Protein AF-0000000079073465 (afdb_homodimer)

InterPro domains:
  IPR006442 Type II toxin-antitoxin system, antitoxin Phd/YefM [PF02604] (10-79)
  IPR036165 YefM-like superfamily [SSF143120] (10-82)
  IPR051405 phD/YefM antitoxin [PTHR33713] (2-80)

Secondary structure (DSSP, 8-state):
-------EEEEEHHHHHHTHHHHHHHHHHH--EEEEE-GGG--EEEEEHHHHHHHHHHHHHHHHHHHHHHHHHHHHHHHHHHHHS----HHHHHHHHHHHH-/-------EEEEEHHHHHHHHHHHHHHHHHH--EEEEE-GGG--EEEEEHHHHHHHHHHHHHHHHHHHHHHHHHHHHHHHHHHHHS----HHHHHHHHHHHH-

pLDDT: mean 82.45, std 17.02, range [32.88, 98.88]

Nearest PDB structures (foldseek):
  7bwf-assembly1_D  TM=6.560E-01  e=1.971E-05  Staphylococcus aureus
  6l8e-assembly1_B  TM=9.470E-01  e=7.010E-04  Staphylococcus aureus subsp. aureus NCTC 8325
  6l8e-assembly2_L  TM=9.001E-01  e=3.527E-04  Staphylococcus aureus subsp. aureus NCTC 8325
  6l8f-assembly1_A  TM=6.860E-01  e=5.915E-05  Staphylococcus aureus subsp. aureus NCTC 8325
  2a6q-assembly3_D  TM=8.936E-01  e=3.644E-03  Escherichia coli

Radius of gyration: 29.59 Å; Cα contacts (8 Å, |Δi|>4): 197; chains: 2; bounding box: 48×91×68 Å

Foldseek 3Di:
DPPPPQAEEEDEPVCCVVCVVVVLCCQVVVVHKYWYDDPPPPIDIDHDPVVVVVVVVVCVVVVVVVVVVVVVVVVVVVVVVCVVCVPQDPVRVVVVVVVVVD/DPPPPQAEEEDEPVCCVVCVVVVLCCQVVVVHKYWYDDPPPPIDIDHDVVVVVVVVVVCVVVVVVVVVVVVVVVVVVVVVVCVVCVPQDPVRVVVVVVVVVD

Sequence (204 aa):
MLQTPNNIRAVTARDLRNNFKKIADDINDYDTTVIVARPKDKNVVIISQKEYDSWQETSYLLGTKANRDALAEAKQSFENQDQRNKVLTPEEFEALTKDDEAMLQTPNNIRAVTARDLRNNFKKIADDINDYDTTVIVARPKDKNVVIISQKEYDSWQETSYLLGTKANRDALAEAKQSFENQDQRNKVLTPEEFEALTKDDEA

Solvent-accessible surface area (backbone atoms only — not comparable to full-atom values): 11122 Å² total; per-residue (Å²): 129,80,71,69,73,67,48,71,42,80,41,43,59,66,54,41,57,76,37,40,66,62,53,49,48,44,18,59,75,65,56,26,34,37,37,35,54,45,78,91,77,49,29,34,30,38,34,23,39,68,57,51,51,53,48,53,52,50,52,49,54,48,49,48,48,51,48,49,50,52,50,50,52,50,51,50,51,50,52,53,48,48,64,69,49,68,72,67,46,69,67,54,47,51,57,59,55,52,59,68,74,100,129,80,71,69,74,66,48,73,43,80,42,44,58,66,54,41,56,78,37,40,69,62,54,48,46,43,18,59,75,64,55,27,35,37,35,35,56,46,78,90,78,48,29,34,29,37,34,22,40,68,55,51,52,54,48,52,52,49,52,49,53,47,49,49,48,52,48,48,48,49,51,50,52,51,49,50,52,50,52,54,47,50,65,69,50,66,70,66,47,71,68,53,48,50,57,58,55,53,59,69,74,101

Structure (mmCIF, N/CA/C/O backbone):
data_AF-0000000079073465-model_v1
#
loop_
_entity.id
_entity.type
_entity.pdbx_description
1 polymer Antitoxin
#
loop_
_atom_site.group_PDB
_atom_site.id
_atom_site.type_symbol
_atom_site.label_atom_id
_atom_site.label_alt_id
_atom_site.label_comp_id
_atom_site.label_asym_id
_atom_site.label_entity_id
_atom_site.label_seq_id
_atom_site.pdbx_PDB_ins_code
_atom_site.Cartn_x
_atom_site.Cartn_y
_atom_site.Cartn_z
_atom_site.occupancy
_atom_site.B_iso_or_equiv
_atom_site.auth_seq_id
_atom_site.auth_comp_id
_atom_site.auth_asym_id
_atom_site.auth_atom_id
_atom_site.pdbx_PDB_model_num
ATOM 1 N N . MET A 1 1 ? 15.008 5.934 13.773 1 33.06 1 MET A N 1
ATOM 2 C CA . MET A 1 1 ? 13.859 5.035 13.672 1 33.06 1 MET A CA 1
ATOM 3 C C . MET A 1 1 ? 14.109 3.943 12.641 1 33.06 1 MET A C 1
ATOM 5 O O . MET A 1 1 ? 14.367 4.234 11.469 1 33.06 1 MET A O 1
ATOM 9 N N . LEU A 1 2 ? 14.594 2.84 13.008 1 38.59 2 LEU A N 1
ATOM 10 C CA . LEU A 1 2 ? 15.18 1.828 12.133 1 38.59 2 LEU A CA 1
ATOM 11 C C . LEU A 1 2 ? 14.188 1.41 11.055 1 38.59 2 LEU A C 1
ATOM 13 O O . LEU A 1 2 ? 13.039 1.073 11.359 1 38.59 2 LEU A O 1
ATOM 17 N N . GLN A 1 3 ? 14.258 2.002 9.977 1 46 3 GLN A N 1
ATOM 18 C CA . GLN A 1 3 ? 13.477 1.539 8.836 1 46 3 GLN A CA 1
ATOM 19 C C . GLN A 1 3 ? 13.523 0.018 8.719 1 46 3 GLN A C 1
ATOM 21 O O . GLN A 1 3 ? 14.602 -0.57 8.625 1 46 3 GLN A O 1
ATOM 26 N N . THR A 1 4 ? 12.883 -0.569 9.531 1 50.25 4 THR A N 1
ATOM 27 C CA . THR A 1 4 ? 12.891 -2.006 9.281 1 50.25 4 THR A CA 1
ATOM 28 C C . THR A 1 4 ? 12.773 -2.297 7.789 1 50.25 4 THR A C 1
ATOM 30 O O . THR A 1 4 ? 11.812 -1.877 7.141 1 50.25 4 THR A O 1
ATOM 33 N N . PRO A 1 5 ? 13.945 -2.621 7.25 1 51.75 5 PRO A N 1
ATOM 34 C CA . PRO A 1 5 ? 13.969 -2.85 5.801 1 51.75 5 PRO A CA 1
ATOM 35 C C . PRO A 1 5 ? 12.883 -3.82 5.34 1 51.75 5 PRO A C 1
ATOM 37 O O . PRO A 1 5 ? 12.766 -4.918 5.887 1 51.75 5 PRO A O 1
ATOM 40 N N . ASN A 1 6 ? 11.742 -3.305 5.082 1 64.25 6 ASN A N 1
ATOM 41 C CA . ASN A 1 6 ? 10.883 -4.262 4.395 1 64.25 6 ASN A CA 1
ATOM 42 C C . ASN A 1 6 ? 11.602 -4.93 3.227 1 64.25 6 ASN A C 1
ATOM 44 O O . ASN A 1 6 ? 12.266 -4.254 2.436 1 64.25 6 ASN A O 1
ATOM 48 N N . ASN A 1 7 ? 11.82 -6.301 3.475 1 85.62 7 ASN A N 1
ATOM 49 C CA . ASN A 1 7 ? 12.477 -7.117 2.461 1 85.62 7 ASN A CA 1
ATOM 50 C C . ASN A 1 7 ? 11.633 -7.234 1.197 1 85.62 7 ASN A C 1
ATOM 52 O O . ASN A 1 7 ? 10.461 -7.617 1.261 1 85.62 7 ASN A O 1
ATOM 56 N N . ILE A 1 8 ? 12.148 -6.586 0.162 1 94.38 8 ILE A N 1
ATOM 57 C CA . ILE A 1 8 ? 11.539 -6.734 -1.153 1 94.38 8 ILE A CA 1
ATOM 58 C C . ILE A 1 8 ? 12.219 -7.867 -1.915 1 94.38 8 ILE A C 1
ATOM 60 O O . ILE A 1 8 ? 13.445 -7.996 -1.879 1 94.38 8 ILE A O 1
ATOM 64 N N . ARG A 1 9 ? 11.375 -8.773 -2.49 1 96.56 9 ARG A N 1
ATOM 65 C CA . ARG A 1 9 ? 11.836 -9.891 -3.309 1 96.56 9 ARG A CA 1
ATOM 66 C C . ARG A 1 9 ? 11.203 -9.852 -4.695 1 96.56 9 ARG A C 1
ATOM 68 O O . ARG A 1 9 ? 10.008 -9.57 -4.832 1 96.56 9 ARG A O 1
ATOM 75 N N . ALA A 1 10 ? 12.062 -10.094 -5.688 1 98.06 10 ALA A N 1
ATOM 76 C CA . ALA A 1 10 ? 11.539 -10.156 -7.051 1 98.06 10 ALA A CA 1
ATOM 77 C C . ALA A 1 10 ? 11.445 -11.602 -7.531 1 98.06 10 ALA A C 1
ATOM 79 O O . ALA A 1 10 ? 12.344 -12.406 -7.277 1 98.06 10 ALA A O 1
ATOM 80 N N . VAL A 1 11 ? 10.312 -11.922 -8.211 1 98.56 11 VAL A N 1
ATOM 81 C CA . VAL A 1 11 ? 10.125 -13.258 -8.766 1 98.56 11 VAL A CA 1
ATOM 82 C C . VAL A 1 11 ? 9.516 -13.156 -10.164 1 98.56 11 VAL A C 1
ATOM 84 O O . VAL A 1 11 ? 8.984 -12.109 -10.539 1 98.56 11 VAL A O 1
ATOM 87 N N . THR A 1 12 ? 9.633 -14.258 -10.93 1 98.12 12 THR A N 1
ATOM 88 C CA . THR A 1 12 ? 8.953 -14.336 -12.211 1 98.12 12 THR A CA 1
ATOM 89 C C . THR A 1 12 ? 7.527 -14.859 -12.031 1 98.12 12 THR A C 1
ATOM 91 O O . THR A 1 12 ? 7.191 -15.414 -10.984 1 98.12 12 THR A O 1
ATOM 94 N N . ALA A 1 13 ? 6.781 -14.633 -13.086 1 98.06 13 ALA A N 1
ATOM 95 C CA . ALA A 1 13 ? 5.426 -15.18 -13.07 1 98.06 13 ALA A CA 1
ATOM 96 C C . ALA A 1 13 ? 5.449 -16.688 -12.875 1 98.06 13 ALA A C 1
ATOM 98 O O . ALA A 1 13 ? 4.652 -17.234 -12.109 1 98.06 13 ALA A O 1
ATOM 99 N N . ARG A 1 14 ? 6.352 -17.344 -13.562 1 97.69 14 ARG A N 1
ATOM 100 C CA . ARG A 1 14 ? 6.484 -18.797 -13.461 1 97.69 14 ARG A CA 1
ATOM 101 C C . ARG A 1 14 ? 6.809 -19.203 -12.031 1 97.69 14 ARG A C 1
ATOM 103 O O . ARG A 1 14 ? 6.203 -20.141 -11.5 1 97.69 14 ARG A O 1
ATOM 110 N N . ASP A 1 15 ? 7.715 -18.578 -11.469 1 98.19 15 ASP A 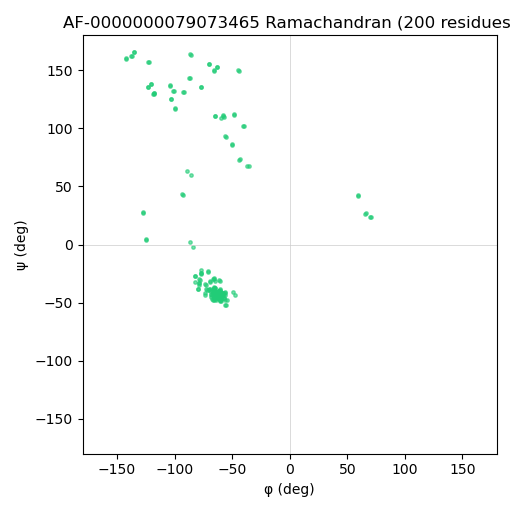N 1
ATOM 111 C CA . ASP A 1 15 ? 8.125 -18.875 -10.102 1 98.19 15 ASP A CA 1
ATOM 112 C C . ASP A 1 15 ? 6.969 -18.656 -9.125 1 98.19 15 ASP A C 1
ATOM 114 O O . ASP A 1 15 ? 6.746 -19.469 -8.219 1 98.19 15 ASP A O 1
ATOM 118 N N . LEU A 1 16 ? 6.277 -17.609 -9.297 1 98.56 16 LEU A N 1
ATOM 119 C CA . LEU A 1 16 ? 5.129 -17.328 -8.445 1 98.56 16 LEU A CA 1
ATOM 120 C C . LEU A 1 16 ? 4.094 -18.453 -8.547 1 98.56 16 LEU A C 1
ATOM 122 O O . LEU A 1 16 ? 3.623 -18.953 -7.523 1 98.56 16 LEU A O 1
ATOM 126 N N . ARG A 1 17 ? 3.811 -18.781 -9.719 1 97.56 17 ARG A N 1
ATOM 127 C CA . ARG A 1 17 ? 2.777 -19.781 -9.938 1 97.56 17 ARG A CA 1
ATOM 128 C C . ARG A 1 17 ? 3.18 -21.125 -9.312 1 97.56 17 ARG A C 1
ATOM 130 O O . ARG A 1 17 ? 2.373 -21.766 -8.648 1 97.56 17 ARG A O 1
ATOM 137 N N . ASN A 1 18 ? 4.406 -21.484 -9.453 1 97.56 18 ASN A N 1
ATOM 138 C CA . ASN A 1 18 ? 4.891 -22.797 -9.008 1 97.56 18 ASN A CA 1
ATOM 139 C C . ASN A 1 18 ? 5.082 -22.828 -7.492 1 97.56 18 ASN A C 1
ATOM 141 O O . ASN A 1 18 ? 5.039 -23.906 -6.887 1 97.56 18 ASN A O 1
ATOM 145 N N . ASN A 1 19 ? 5.293 -21.672 -6.926 1 97.94 19 ASN A N 1
ATOM 146 C CA . ASN A 1 19 ? 5.645 -21.641 -5.512 1 97.94 19 ASN A CA 1
ATOM 147 C C . ASN A 1 19 ? 4.734 -20.688 -4.734 1 97.94 19 ASN A C 1
ATOM 149 O O . ASN A 1 19 ? 5.137 -20.141 -3.707 1 97.94 19 ASN A O 1
ATOM 153 N N . PHE A 1 20 ? 3.553 -20.5 -5.191 1 98.44 20 PHE A N 1
ATOM 154 C CA . PHE A 1 20 ? 2.674 -19.469 -4.637 1 98.44 20 PHE A CA 1
ATOM 155 C C . PHE A 1 20 ? 2.498 -19.672 -3.135 1 98.44 20 PHE A C 1
ATOM 157 O O . PHE A 1 20 ? 2.611 -18.703 -2.365 1 98.44 20 PHE A O 1
ATOM 164 N N . LYS A 1 21 ? 2.23 -20.844 -2.734 1 98 21 LYS A N 1
ATOM 165 C CA . LYS A 1 21 ? 1.976 -21.094 -1.318 1 98 21 LYS A CA 1
ATOM 166 C C . LYS A 1 21 ? 3.141 -20.625 -0.456 1 98 21 LYS A C 1
ATOM 168 O O . LYS A 1 21 ? 2.941 -19.891 0.521 1 98 21 LYS A O 1
ATOM 173 N N . LYS A 1 22 ? 4.312 -21.047 -0.778 1 98.12 22 LYS A N 1
ATOM 174 C CA . LYS A 1 22 ? 5.492 -20.672 -0.007 1 98.12 22 LYS A CA 1
ATOM 175 C C . LYS A 1 22 ? 5.703 -19.156 -0.028 1 98.12 22 LYS A C 1
ATOM 177 O O . LYS A 1 22 ? 6.004 -18.547 1.004 1 98.12 22 LYS A O 1
ATOM 182 N N . ILE A 1 23 ? 5.59 -18.562 -1.163 1 98.25 23 ILE A N 1
ATOM 183 C CA . ILE A 1 23 ? 5.789 -17.125 -1.326 1 98.25 23 ILE A CA 1
ATOM 184 C C . ILE A 1 23 ? 4.77 -16.359 -0.48 1 98.25 23 ILE A C 1
ATOM 186 O O . ILE A 1 23 ? 5.129 -15.438 0.26 1 98.25 23 ILE A O 1
ATOM 190 N N . ALA A 1 24 ? 3.512 -16.797 -0.557 1 98.5 24 ALA A N 1
ATOM 191 C CA . ALA A 1 24 ? 2.449 -16.141 0.21 1 98.5 24 ALA A CA 1
ATOM 192 C C . ALA A 1 24 ? 2.664 -16.328 1.709 1 98.5 24 ALA A C 1
ATOM 194 O O . ALA A 1 24 ? 2.404 -15.422 2.498 1 98.5 24 ALA A O 1
ATOM 195 N N . ASP A 1 25 ? 3.154 -17.516 2.086 1 98.12 25 ASP A N 1
ATOM 196 C CA . ASP A 1 25 ? 3.477 -17.75 3.492 1 98.12 25 ASP A CA 1
ATOM 197 C C . ASP A 1 25 ? 4.578 -16.797 3.963 1 98.12 25 ASP A C 1
ATOM 199 O O . ASP A 1 25 ? 4.492 -16.219 5.051 1 98.12 25 ASP A O 1
ATOM 203 N N . ASP A 1 26 ? 5.613 -16.656 3.172 1 97.25 26 ASP A N 1
ATOM 204 C CA . ASP A 1 26 ? 6.73 -15.773 3.51 1 97.25 26 ASP A CA 1
ATOM 205 C C . ASP A 1 26 ? 6.27 -14.32 3.648 1 97.25 26 ASP A C 1
ATOM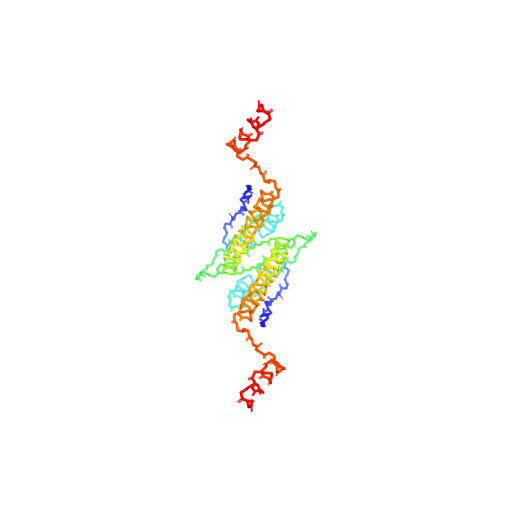 207 O O . ASP A 1 26 ? 6.727 -13.602 4.539 1 97.25 26 ASP A O 1
ATOM 211 N N . ILE A 1 27 ? 5.387 -13.852 2.807 1 98.06 27 ILE A N 1
ATOM 212 C CA . ILE A 1 27 ? 4.836 -12.5 2.84 1 98.06 27 ILE A CA 1
ATOM 213 C C . ILE A 1 27 ? 4.156 -12.25 4.184 1 98.06 27 ILE A C 1
ATOM 215 O O . ILE A 1 27 ? 4.367 -11.211 4.809 1 98.06 27 ILE A O 1
ATOM 219 N N . ASN A 1 28 ? 3.426 -13.234 4.613 1 97.75 28 ASN A N 1
ATOM 220 C CA . ASN A 1 28 ? 2.666 -13.078 5.848 1 97.75 28 ASN A CA 1
ATOM 221 C C . ASN A 1 28 ? 3.549 -13.266 7.078 1 97.75 28 ASN A C 1
ATOM 223 O O . ASN A 1 28 ? 3.402 -12.547 8.07 1 97.75 28 ASN A O 1
ATOM 227 N N . ASP A 1 29 ? 4.457 -14.203 6.98 1 96.44 29 ASP A N 1
ATOM 228 C CA . ASP A 1 29 ? 5.223 -14.594 8.156 1 96.44 29 ASP A CA 1
ATOM 229 C C . ASP A 1 29 ? 6.395 -13.641 8.391 1 96.44 29 ASP A C 1
ATOM 231 O O . ASP A 1 29 ? 6.805 -13.422 9.531 1 96.44 29 ASP A O 1
ATOM 235 N N . TYR A 1 30 ? 6.863 -13.047 7.301 1 95.25 30 TYR A N 1
ATOM 236 C CA . TYR A 1 30 ? 8.078 -12.25 7.434 1 95.25 30 TYR A CA 1
ATOM 237 C C . TYR A 1 30 ? 7.855 -10.828 6.93 1 95.25 30 TYR A C 1
ATOM 239 O O . TYR A 1 30 ? 8.812 -10.062 6.793 1 95.25 30 TYR A O 1
ATOM 247 N N . ASP A 1 31 ? 6.688 -10.539 6.574 1 94.44 31 ASP A N 1
ATOM 248 C CA . ASP A 1 31 ? 6.344 -9.195 6.102 1 94.44 31 ASP A CA 1
ATOM 249 C C . ASP A 1 31 ? 7.172 -8.82 4.875 1 94.44 31 ASP A C 1
ATOM 251 O O . ASP A 1 31 ? 7.707 -7.711 4.801 1 94.44 31 ASP A O 1
ATOM 255 N N . THR A 1 32 ? 7.305 -9.766 4.039 1 95.88 32 THR A N 1
ATOM 256 C CA . THR A 1 32 ? 8.062 -9.578 2.807 1 95.88 32 THR A CA 1
ATOM 257 C C . THR A 1 32 ? 7.168 -9.008 1.707 1 95.88 32 THR A C 1
ATOM 259 O O . THR A 1 32 ? 5.992 -9.375 1.604 1 95.88 32 THR A O 1
ATOM 262 N N . THR A 1 33 ? 7.699 -8.141 0.895 1 97.88 33 THR A N 1
ATOM 263 C CA . THR A 1 33 ? 7.062 -7.641 -0.317 1 97.88 33 THR A CA 1
ATOM 264 C C . THR A 1 33 ? 7.621 -8.344 -1.553 1 97.88 33 THR A C 1
ATOM 266 O O . THR A 1 33 ? 8.836 -8.469 -1.704 1 97.88 33 THR A O 1
ATOM 269 N N . VAL A 1 34 ? 6.695 -8.766 -2.361 1 98.56 34 VAL A N 1
ATOM 270 C CA . VAL A 1 34 ? 7.152 -9.492 -3.539 1 98.56 34 VAL A CA 1
ATOM 271 C C . VAL A 1 34 ? 6.746 -8.742 -4.805 1 98.56 34 VAL A C 1
ATOM 273 O O . VAL A 1 34 ? 5.586 -8.352 -4.953 1 98.56 34 VAL A O 1
ATOM 276 N N . ILE A 1 35 ? 7.746 -8.562 -5.672 1 98.75 35 ILE A N 1
ATOM 277 C CA . ILE A 1 35 ? 7.5 -7.992 -6.992 1 98.75 35 ILE A CA 1
ATOM 278 C C . ILE A 1 35 ? 7.52 -9.094 -8.047 1 98.75 35 ILE A C 1
ATOM 280 O O . ILE A 1 35 ? 8.477 -9.875 -8.125 1 98.75 35 ILE A O 1
ATOM 284 N N . VAL A 1 36 ? 6.438 -9.141 -8.773 1 98.88 36 VAL A N 1
ATOM 285 C CA . VAL A 1 36 ? 6.383 -10.109 -9.867 1 98.88 36 VAL A CA 1
ATOM 286 C C . VAL A 1 36 ? 6.695 -9.414 -11.188 1 98.88 36 VAL A C 1
ATOM 288 O O . VAL A 1 36 ? 5.93 -8.57 -11.648 1 98.88 36 VAL A O 1
ATOM 291 N N . ALA A 1 37 ? 7.742 -9.852 -11.742 1 98.38 37 ALA A N 1
ATOM 292 C CA . ALA A 1 37 ? 8.195 -9.25 -12.992 1 98.38 37 ALA A CA 1
ATOM 293 C C . ALA A 1 37 ? 7.359 -9.727 -14.172 1 98.38 37 ALA A C 1
ATOM 295 O O . ALA A 1 37 ? 7.094 -10.93 -14.312 1 98.38 37 ALA A O 1
ATOM 296 N N . ARG A 1 38 ? 7.004 -8.703 -15.008 1 97.81 38 ARG A N 1
ATOM 297 C CA . ARG A 1 38 ? 6.223 -8.992 -16.203 1 97.81 38 ARG A CA 1
ATOM 298 C C . ARG A 1 38 ? 6.668 -8.117 -17.375 1 97.81 38 ARG A C 1
ATOM 300 O O . ARG A 1 38 ? 7.316 -7.09 -17.172 1 97.81 38 ARG A O 1
ATOM 307 N N . PRO A 1 39 ? 6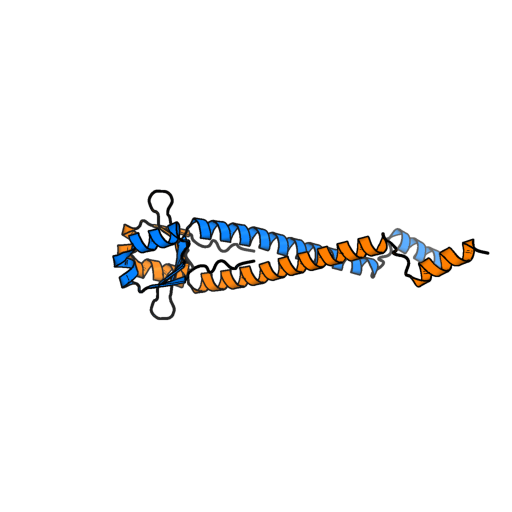.332 -8.594 -18.547 1 95.75 39 PRO A N 1
ATOM 308 C CA . PRO A 1 39 ? 6.703 -7.793 -19.703 1 95.75 39 PRO A CA 1
ATOM 309 C C . PRO A 1 39 ? 5.977 -6.449 -19.75 1 95.75 39 PRO A C 1
ATOM 311 O O . PRO A 1 39 ? 4.926 -6.289 -19.125 1 95.75 39 PRO A O 1
ATOM 314 N N . LYS A 1 40 ? 6.609 -5.402 -20.344 1 95.88 40 LYS A N 1
ATOM 315 C CA . LYS A 1 40 ? 6.051 -4.082 -20.625 1 95.88 40 LYS A CA 1
ATOM 316 C C . LYS A 1 40 ? 5.832 -3.297 -19.328 1 95.88 40 LYS A C 1
ATOM 318 O O . LYS A 1 40 ? 4.852 -2.562 -19.203 1 95.88 40 LYS A O 1
ATOM 323 N N . ASP A 1 41 ? 6.531 -3.65 -18.406 1 94.06 41 ASP A N 1
ATOM 324 C CA . ASP A 1 41 ? 6.523 -2.932 -17.125 1 94.06 41 ASP A CA 1
ATOM 325 C C . ASP A 1 41 ? 5.168 -3.068 -16.438 1 94.06 41 ASP A C 1
ATOM 327 O O . ASP A 1 41 ? 4.691 -2.123 -15.805 1 94.06 41 ASP A O 1
ATOM 331 N N . LYS A 1 42 ? 4.535 -4.152 -16.766 1 97.69 42 LYS A N 1
ATOM 332 C CA . LYS A 1 42 ? 3.244 -4.406 -16.125 1 97.69 42 LYS A CA 1
ATOM 333 C C . LYS A 1 42 ? 3.408 -5.27 -14.883 1 97.69 42 LYS A C 1
ATOM 335 O O . LYS A 1 42 ? 2.656 -6.227 -14.68 1 97.69 42 LYS A O 1
ATOM 340 N N . ASN A 1 43 ? 4.441 -4.941 -14.086 1 98.69 43 ASN A N 1
ATOM 341 C CA . ASN A 1 43 ? 4.707 -5.664 -12.844 1 98.69 43 ASN A CA 1
ATOM 342 C C . ASN A 1 43 ? 3.559 -5.52 -11.852 1 98.69 43 ASN A C 1
ATOM 344 O O . ASN A 1 43 ? 2.832 -4.523 -11.875 1 98.69 43 ASN A O 1
ATOM 348 N N . VAL A 1 44 ? 3.449 -6.543 -11.016 1 98.81 44 VAL A N 1
ATOM 349 C CA . VAL A 1 44 ? 2.521 -6.457 -9.891 1 98.81 44 VAL A CA 1
ATOM 350 C C . VAL A 1 44 ? 3.277 -6.664 -8.578 1 98.81 44 VAL A C 1
ATOM 352 O O . VAL A 1 44 ? 4.383 -7.211 -8.57 1 98.81 44 VAL A O 1
ATOM 355 N N . VAL A 1 45 ? 2.734 -6.184 -7.535 1 98.81 45 VAL A N 1
ATOM 356 C CA . VAL A 1 45 ? 3.311 -6.27 -6.195 1 98.81 45 VAL A CA 1
ATOM 357 C C . VAL A 1 45 ? 2.352 -7.008 -5.266 1 98.81 45 VAL A C 1
ATOM 359 O O . VAL A 1 45 ? 1.142 -6.773 -5.297 1 98.81 45 VAL A O 1
ATOM 362 N N . ILE A 1 46 ? 2.957 -7.836 -4.477 1 98.81 46 ILE A N 1
ATOM 363 C CA . ILE A 1 46 ? 2.174 -8.617 -3.521 1 98.81 46 ILE A CA 1
ATOM 364 C C . ILE A 1 46 ? 2.605 -8.273 -2.098 1 98.81 46 ILE A C 1
ATOM 366 O O . ILE A 1 46 ? 3.801 -8.273 -1.788 1 98.81 46 ILE A O 1
ATOM 370 N N . ILE A 1 47 ? 1.613 -7.98 -1.316 1 98.25 47 ILE A N 1
ATOM 371 C CA . ILE A 1 47 ? 1.814 -7.684 0.097 1 98.25 47 ILE A CA 1
ATOM 372 C C . ILE A 1 47 ? 0.768 -8.422 0.932 1 98.25 47 ILE A C 1
ATOM 374 O O . ILE A 1 47 ? -0.221 -8.922 0.395 1 98.25 47 ILE A O 1
ATOM 378 N N . SER A 1 48 ? 0.983 -8.492 2.178 1 98.31 48 SER A N 1
ATOM 379 C CA . SER A 1 48 ? -0.031 -9.094 3.039 1 98.31 48 SER A CA 1
ATOM 380 C C . SER A 1 48 ? -1.265 -8.203 3.143 1 98.31 48 SER A C 1
ATOM 382 O O . SER A 1 48 ? -1.167 -6.98 3.012 1 98.31 48 SER A O 1
ATOM 384 N N . GLN A 1 49 ? -2.336 -8.805 3.432 1 98 49 GLN A N 1
ATOM 385 C CA . GLN A 1 49 ? -3.531 -8 3.648 1 98 49 GLN A CA 1
ATOM 386 C C . GLN A 1 49 ? -3.375 -7.105 4.875 1 98 49 GLN A C 1
ATOM 388 O O . GLN A 1 49 ? -3.857 -5.973 4.887 1 98 49 GLN A O 1
ATOM 393 N N . LYS A 1 50 ? -2.732 -7.648 5.844 1 96.38 50 LYS A N 1
ATOM 394 C CA . LYS A 1 50 ? -2.48 -6.859 7.047 1 96.38 50 LYS A CA 1
ATOM 395 C C . LYS A 1 50 ? -1.726 -5.574 6.715 1 96.38 50 LYS A C 1
ATOM 397 O O . LYS A 1 50 ? -2.08 -4.5 7.199 1 96.38 50 LYS A O 1
ATOM 402 N N . GLU A 1 51 ? -0.7 -5.691 5.906 1 94 51 GLU A N 1
ATOM 403 C CA . GLU A 1 51 ? 0.075 -4.523 5.492 1 94 51 GLU A CA 1
ATOM 404 C C . GLU A 1 51 ? -0.777 -3.559 4.672 1 94 51 GLU A C 1
ATOM 406 O O . GLU A 1 51 ? -0.729 -2.346 4.883 1 94 51 GLU A O 1
ATOM 411 N N . TYR A 1 52 ? -1.514 -4.109 3.838 1 95.88 52 TYR A N 1
ATOM 412 C CA . TYR A 1 52 ? -2.391 -3.297 3.002 1 95.88 52 TYR A CA 1
ATOM 413 C C . TYR A 1 52 ? -3.365 -2.492 3.854 1 95.88 52 TYR A C 1
ATOM 415 O O . TYR A 1 52 ? -3.535 -1.289 3.645 1 95.88 52 TYR A O 1
ATOM 423 N N . ASP A 1 53 ? -3.953 -3.143 4.789 1 95.12 53 ASP A N 1
ATOM 424 C CA . ASP A 1 53 ? -4.906 -2.498 5.688 1 95.12 53 ASP A CA 1
ATOM 425 C C . ASP A 1 53 ? -4.23 -1.395 6.5 1 95.12 53 ASP A C 1
ATOM 427 O O . ASP A 1 53 ? -4.801 -0.315 6.684 1 95.12 53 ASP A O 1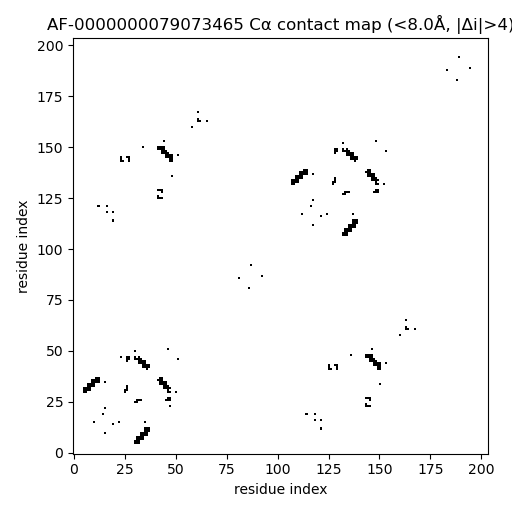
ATOM 431 N N . SER A 1 54 ? -3.059 -1.728 7.035 1 92.81 54 SER A N 1
ATOM 432 C CA . SER A 1 54 ? -2.289 -0.75 7.801 1 92.81 54 SER A CA 1
ATOM 433 C C . SER A 1 54 ? -1.978 0.485 6.961 1 92.81 54 SER A C 1
ATOM 435 O O . SER A 1 54 ? -2.062 1.612 7.453 1 92.81 54 SER A O 1
ATOM 437 N N . TRP A 1 55 ? -1.624 0.275 5.715 1 89.38 55 TRP A N 1
ATOM 438 C CA . TRP A 1 55 ? -1.318 1.366 4.797 1 89.38 55 TRP A CA 1
ATOM 439 C C . TRP A 1 55 ? -2.559 2.211 4.52 1 89.38 55 TRP A C 1
ATOM 441 O O . TRP A 1 55 ? -2.5 3.441 4.555 1 89.38 55 TRP A O 1
ATOM 451 N N . GLN A 1 56 ? -3.658 1.596 4.301 1 90.88 56 GLN A N 1
ATOM 452 C CA . GLN A 1 56 ? -4.91 2.311 4.066 1 90.88 56 GLN A CA 1
ATOM 453 C C . GLN A 1 56 ? -5.266 3.197 5.258 1 90.88 56 GLN A C 1
ATOM 455 O O . GLN A 1 56 ? -5.684 4.344 5.078 1 90.88 56 GLN A O 1
ATOM 460 N N . GLU A 1 57 ? -5.09 2.729 6.449 1 91.5 57 GLU A N 1
ATOM 461 C CA . GLU A 1 57 ? -5.371 3.477 7.672 1 91.5 57 GLU A CA 1
ATOM 462 C C . GLU A 1 57 ? -4.465 4.699 7.789 1 91.5 57 GLU A C 1
ATOM 464 O O . GLU A 1 57 ? -4.938 5.801 8.07 1 91.5 57 GLU A O 1
ATOM 469 N N . THR A 1 58 ? -3.193 4.383 7.488 1 87.19 58 THR A N 1
ATOM 470 C CA . THR A 1 58 ? -2.217 5.461 7.594 1 87.19 58 THR A CA 1
ATOM 471 C C . THR A 1 58 ? -2.482 6.535 6.543 1 87.19 58 THR A C 1
ATOM 473 O O . THR A 1 58 ? -2.4 7.73 6.832 1 87.19 58 THR A O 1
ATOM 476 N N . SER A 1 59 ? -2.76 6.125 5.371 1 85.88 59 SER A N 1
ATOM 477 C CA . SER A 1 59 ? -3.061 7.062 4.293 1 85.88 59 SER A CA 1
ATOM 478 C C . SER A 1 59 ? -4.281 7.914 4.629 1 85.88 59 SER A C 1
ATOM 480 O O . SER A 1 59 ? -4.285 9.125 4.395 1 85.88 59 SER A O 1
ATOM 482 N N . TYR A 1 60 ? -5.234 7.285 5.23 1 87.88 60 TYR A N 1
ATOM 483 C CA . TYR A 1 60 ? -6.441 7.992 5.645 1 87.88 60 TYR A CA 1
ATOM 484 C C . TYR A 1 60 ? -6.129 9.016 6.73 1 87.88 60 TYR A C 1
ATOM 486 O O . TYR A 1 60 ? -6.535 10.18 6.633 1 87.88 60 TYR A O 1
ATOM 494 N N . LEU A 1 61 ? -5.406 8.609 7.703 1 85.94 61 LEU A N 1
ATOM 495 C CA . LEU A 1 61 ? -5.066 9.461 8.836 1 85.94 61 LEU A CA 1
ATOM 496 C C . LEU A 1 61 ? -4.234 10.656 8.375 1 85.94 61 LEU A C 1
ATOM 498 O O . LEU A 1 61 ? -4.516 11.797 8.766 1 85.94 61 LEU A O 1
ATOM 502 N N . LEU A 1 62 ? -3.299 10.398 7.551 1 83.75 62 LEU A N 1
ATOM 503 C CA . LEU A 1 62 ? -2.418 11.461 7.082 1 83.75 62 LEU A CA 1
ATOM 504 C C . LEU A 1 62 ? -3.15 12.391 6.121 1 83.75 62 LEU A C 1
ATOM 506 O O . LEU A 1 62 ? -2.914 13.594 6.117 1 83.75 62 LEU A O 1
ATOM 510 N N . GLY A 1 63 ? -3.977 11.75 5.285 1 80.38 63 GLY A N 1
ATOM 511 C CA . GLY A 1 63 ? -4.789 12.562 4.398 1 80.38 63 GLY A CA 1
ATOM 512 C C . GLY A 1 63 ? -5.73 13.5 5.137 1 80.38 63 GLY A C 1
ATOM 513 O O . GLY A 1 63 ? -5.871 14.664 4.773 1 80.38 63 GLY A O 1
ATOM 514 N N . THR A 1 64 ? -6.27 12.961 6.18 1 82.69 64 THR A N 1
ATOM 515 C CA . THR A 1 64 ? -7.176 13.75 7.004 1 82.69 64 THR A CA 1
ATOM 516 C C . THR A 1 64 ? -6.422 14.883 7.699 1 82.69 64 THR A C 1
ATOM 518 O O . THR A 1 64 ? -6.906 16.016 7.758 1 82.69 64 THR A O 1
ATOM 521 N N . LYS A 1 65 ? -5.367 14.57 8.125 1 79.75 65 LYS A N 1
ATOM 522 C CA . LYS A 1 65 ? -4.551 15.586 8.789 1 79.75 65 LYS A CA 1
ATOM 523 C C . LYS A 1 65 ? -4.133 16.672 7.809 1 79.75 65 LYS A C 1
ATOM 525 O O . LYS A 1 65 ? -4.184 17.859 8.141 1 79.75 65 LYS A O 1
ATOM 530 N N . ALA A 1 66 ? -3.666 16.234 6.688 1 77.06 66 ALA A N 1
ATOM 531 C CA . ALA A 1 66 ? -3.283 17.188 5.648 1 77.06 66 ALA A CA 1
ATOM 532 C C . ALA A 1 66 ? -4.445 18.094 5.285 1 77.06 66 ALA A C 1
ATOM 534 O O . ALA A 1 66 ? -4.262 19.312 5.109 1 77.06 66 ALA A O 1
ATOM 535 N N . ASN A 1 67 ? -5.582 17.484 5.207 1 79.31 67 ASN A N 1
ATOM 536 C CA . ASN A 1 67 ? -6.781 18.25 4.91 1 79.31 67 ASN A CA 1
ATOM 537 C C . ASN A 1 67 ? -7.109 19.234 6.035 1 79.31 67 ASN A C 1
ATOM 539 O O . ASN A 1 67 ? -7.461 20.391 5.777 1 79.31 67 ASN A O 1
ATOM 543 N N . ARG A 1 68 ? -7.031 18.75 7.09 1 77.25 68 ARG A N 1
ATOM 544 C CA . ARG A 1 68 ? -7.27 19.609 8.25 1 77.25 68 ARG A CA 1
ATOM 545 C C . ARG A 1 68 ? -6.297 20.781 8.273 1 77.25 68 ARG A C 1
ATOM 547 O O . ARG A 1 68 ? -6.695 21.922 8.531 1 77.25 68 ARG A O 1
ATOM 554 N N . ASP A 1 69 ? -5.102 20.516 8.039 1 75.81 69 ASP A N 1
ATOM 555 C CA . ASP A 1 69 ? -4.078 21.562 8.039 1 75.81 69 ASP A CA 1
ATOM 556 C C . ASP A 1 69 ? -4.324 22.578 6.926 1 75.81 69 ASP A C 1
ATOM 558 O O . ASP A 1 69 ? -4.176 23.781 7.137 1 75.81 69 ASP A O 1
ATOM 562 N N . ALA A 1 70 ? -4.691 22.094 5.84 1 77 70 ALA A N 1
ATOM 563 C CA . ALA A 1 70 ? -5.02 22.969 4.727 1 77 70 ALA A CA 1
ATOM 564 C C . ALA A 1 70 ? -6.191 23.891 5.074 1 77 70 ALA A C 1
ATOM 566 O O . ALA A 1 70 ? -6.168 25.078 4.773 1 77 70 ALA A O 1
ATOM 567 N N . LEU A 1 71 ? -7.18 23.328 5.715 1 80.06 71 LEU A N 1
ATOM 568 C CA . LEU A 1 71 ? -8.344 24.094 6.137 1 80.06 71 LEU A CA 1
ATOM 569 C C . LEU A 1 71 ? -7.961 25.109 7.203 1 80.06 71 LEU A C 1
ATOM 571 O O . LEU A 1 71 ? -8.453 26.234 7.199 1 80.06 71 LEU A O 1
ATOM 575 N N . ALA A 1 72 ? -7.117 24.75 8.047 1 73.5 72 ALA A N 1
ATOM 576 C CA . ALA A 1 72 ? -6.637 25.641 9.094 1 73.5 72 ALA A CA 1
ATOM 577 C C . ALA A 1 72 ? -5.848 26.812 8.5 1 73.5 72 ALA A C 1
ATOM 579 O O . ALA A 1 72 ? -6.004 27.953 8.93 1 73.5 72 ALA A O 1
ATOM 580 N N . GLU A 1 73 ? -5 26.516 7.496 1 76.75 73 GLU A N 1
ATOM 581 C CA . GLU A 1 73 ? -4.23 27.547 6.824 1 76.75 73 GLU A CA 1
ATOM 582 C C . GLU A 1 73 ? -5.145 28.5 6.055 1 76.75 73 GLU A C 1
ATOM 584 O O . GLU A 1 73 ? -4.93 29.719 6.066 1 76.75 73 GLU A O 1
ATOM 589 N N . ALA A 1 74 ? -6.133 27.875 5.418 1 80.75 74 ALA A N 1
ATOM 590 C CA . ALA A 1 74 ? -7.117 28.672 4.691 1 80.75 74 ALA A CA 1
ATOM 591 C C . ALA A 1 74 ? -7.895 29.578 5.645 1 80.75 74 ALA A C 1
ATOM 593 O O . ALA A 1 74 ? -8.148 30.734 5.332 1 80.75 74 ALA A O 1
ATOM 594 N N . LYS A 1 75 ? -8.234 29.016 6.746 1 80.5 75 LYS A N 1
ATOM 595 C CA . LYS A 1 75 ? -8.93 29.797 7.766 1 80.5 75 LYS A CA 1
ATOM 596 C C . LYS A 1 75 ? -8.055 30.938 8.289 1 80.5 75 LYS A C 1
ATOM 598 O O . LYS A 1 75 ? -8.5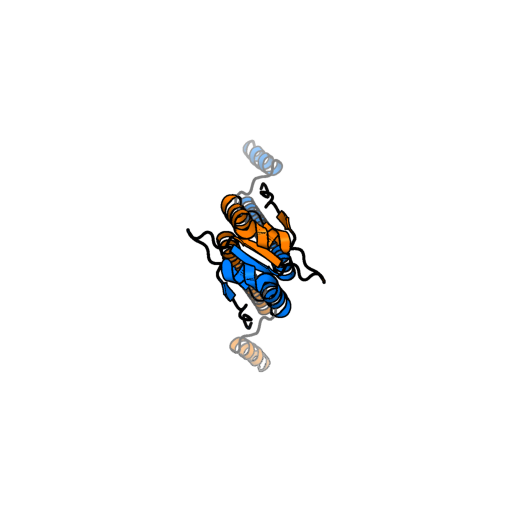16 32.062 8.469 1 80.5 75 LYS A O 1
ATOM 603 N N . GLN A 1 76 ? -6.812 30.75 8.516 1 76.12 76 GLN A N 1
ATOM 604 C CA . GLN A 1 76 ? -5.875 31.766 8.984 1 76.12 76 GLN A CA 1
ATOM 605 C C . GLN A 1 76 ? -5.672 32.844 7.941 1 76.12 76 GLN A C 1
ATOM 607 O O . GLN A 1 76 ? -5.582 34.031 8.281 1 76.12 76 GLN A O 1
ATOM 612 N N . SER A 1 77 ? -5.59 32.406 6.707 1 80.56 77 SER A N 1
ATOM 613 C CA . SER A 1 77 ? -5.445 33.375 5.613 1 80.56 77 SER A CA 1
ATOM 614 C C . SER A 1 77 ? -6.672 34.281 5.508 1 80.56 77 SER A C 1
ATOM 616 O O . SER A 1 77 ? -6.539 35.5 5.297 1 80.56 77 SER A O 1
ATOM 618 N N . PHE A 1 78 ? -7.805 33.688 5.664 1 76.31 78 PHE A N 1
ATOM 619 C CA . PHE A 1 78 ? -9.055 34.438 5.641 1 76.31 78 PHE A CA 1
ATOM 620 C C . PHE A 1 78 ? -9.133 35.375 6.824 1 76.31 78 PHE A C 1
ATOM 622 O O . PHE A 1 78 ? -9.555 36.531 6.676 1 76.31 78 PHE A O 1
ATOM 629 N N . GLU A 1 79 ? -8.711 35.062 7.961 1 73.44 79 GLU A N 1
ATOM 630 C CA . GLU A 1 79 ? -8.711 35.875 9.164 1 73.44 79 GLU A CA 1
ATOM 631 C C . GLU A 1 79 ? -7.711 37.031 9.055 1 73.44 79 GLU A C 1
ATOM 633 O O . GLU A 1 79 ? -7.988 38.156 9.477 1 73.44 79 GLU A O 1
ATOM 638 N N . ASN A 1 80 ? -6.617 36.719 8.461 1 76.19 80 ASN A N 1
ATOM 639 C CA . ASN A 1 80 ? -5.613 37.75 8.25 1 76.19 80 ASN A CA 1
ATOM 640 C C . ASN A 1 80 ? -6.07 38.781 7.215 1 76.19 80 ASN A C 1
ATOM 642 O O . ASN A 1 80 ? -5.809 39.969 7.363 1 76.19 80 ASN A O 1
ATOM 646 N N . GLN A 1 81 ? -6.699 38.375 6.188 1 69.19 81 GLN A N 1
ATOM 647 C CA . GLN A 1 81 ? -7.246 39.281 5.176 1 69.19 81 GLN A CA 1
ATOM 648 C C . GLN A 1 81 ? -8.414 40.094 5.73 1 69.19 81 GLN A C 1
ATOM 650 O O . GLN A 1 81 ? -8.555 41.281 5.418 1 69.19 81 GLN A O 1
ATOM 655 N N . ASP A 1 82 ? -9.25 39.438 6.449 1 66.25 82 ASP A N 1
ATOM 656 C CA . ASP A 1 82 ? -10.367 40.156 7.082 1 66.25 82 ASP A CA 1
ATOM 657 C C . ASP A 1 82 ? -9.859 41.219 8.055 1 66.25 82 ASP A C 1
ATOM 659 O O . ASP A 1 82 ? -10.453 42.281 8.156 1 66.25 82 ASP A O 1
ATOM 663 N N . GLN A 1 83 ? -8.742 41.031 8.672 1 63.38 83 GLN A N 1
ATOM 664 C CA . GLN A 1 83 ? -8.141 42.031 9.539 1 63.38 83 GLN A CA 1
ATOM 665 C C . GLN A 1 83 ? -7.551 43.188 8.734 1 63.38 83 GLN A C 1
ATOM 667 O O . GLN A 1 83 ? -7.516 44.312 9.203 1 63.38 83 GLN A O 1
ATOM 672 N N . ARG A 1 84 ? -7.059 42.781 7.598 1 61.97 84 ARG A N 1
ATOM 673 C CA . ARG A 1 84 ? -6.531 43.844 6.734 1 61.97 84 ARG A CA 1
ATOM 674 C C . ARG A 1 84 ? -7.66 44.656 6.094 1 61.97 84 ARG A C 1
ATOM 676 O O . ARG A 1 84 ? -7.535 45.844 5.891 1 61.97 84 ARG A O 1
ATOM 683 N N . ASN A 1 85 ? -8.672 43.969 5.664 1 57.03 85 ASN A N 1
ATOM 684 C CA . ASN A 1 85 ? -9.828 44.688 5.113 1 57.03 85 ASN A CA 1
ATOM 685 C C . ASN A 1 85 ? -10.828 45.031 6.203 1 57.03 85 ASN A C 1
ATOM 687 O O . ASN A 1 85 ? -11.539 44.188 6.719 1 57.03 85 ASN A O 1
ATOM 691 N N . LYS A 1 86 ? -10.422 45.781 7.066 1 56.19 86 LYS A N 1
ATOM 692 C CA . LYS A 1 86 ? -11.32 46.375 8.07 1 56.19 86 LYS A CA 1
ATOM 693 C C . LYS A 1 86 ? -12.68 46.688 7.465 1 56.19 86 LYS A C 1
ATOM 695 O O . LYS A 1 86 ? -12.812 47.625 6.668 1 56.19 86 LYS A O 1
ATOM 700 N N . VAL A 1 87 ? -13.398 45.781 7.125 1 55.47 87 VAL A N 1
ATOM 701 C CA . VAL A 1 87 ? -14.727 46.062 6.598 1 55.47 87 VAL A CA 1
ATOM 702 C C . VAL A 1 87 ? -15.547 46.812 7.652 1 55.47 87 VAL A C 1
ATOM 704 O O . VAL A 1 87 ? -15.609 46.406 8.812 1 55.47 87 VAL A O 1
ATOM 707 N N . LEU A 1 88 ? -15.789 48.031 7.434 1 58.06 88 LEU A N 1
ATOM 708 C CA . LEU A 1 88 ? -16.609 48.906 8.234 1 58.06 88 LEU A CA 1
ATOM 709 C C . LEU A 1 88 ? -18.016 48.375 8.398 1 58.06 88 LEU A C 1
ATOM 711 O O . LEU A 1 88 ? -18.578 47.781 7.461 1 58.06 88 LEU A O 1
ATOM 715 N N . THR A 1 89 ? -18.312 47.969 9.508 1 62.72 89 THR A N 1
ATOM 716 C CA . THR A 1 89 ? -19.688 47.562 9.789 1 62.72 89 THR A CA 1
ATOM 717 C C . THR A 1 89 ? -20.672 48.562 9.219 1 62.72 89 THR A C 1
ATOM 719 O O . THR A 1 89 ? -20.312 49.75 8.992 1 62.72 89 THR A O 1
ATOM 722 N N . PRO A 1 90 ? -21.812 48.031 8.859 1 69.94 90 PRO A N 1
ATOM 723 C CA . PRO A 1 90 ? -22.812 49 8.422 1 69.94 90 PRO A CA 1
ATOM 724 C C . PRO A 1 90 ? -22.953 50.188 9.391 1 69.94 90 PRO A C 1
ATOM 726 O O . PRO A 1 90 ? -23.125 51.312 8.953 1 69.94 90 PRO A O 1
ATOM 729 N N . GLU A 1 91 ? -22.969 49.906 10.641 1 66.06 91 GL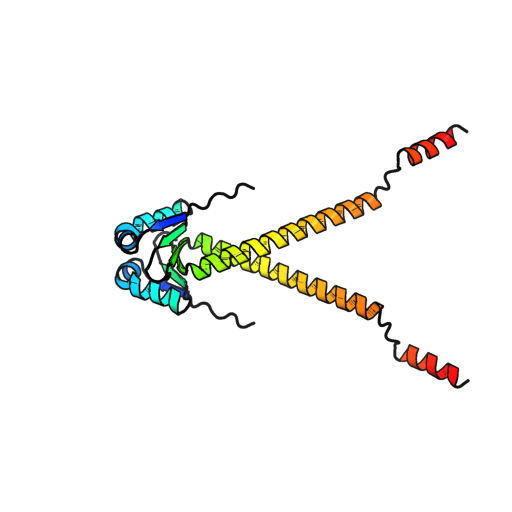U A N 1
ATOM 730 C CA . GLU A 1 91 ? -23.109 51 11.625 1 66.06 91 GLU A CA 1
ATOM 731 C C . GLU A 1 91 ? -21.906 51.938 11.586 1 66.06 91 GLU A C 1
ATOM 733 O O . GLU A 1 91 ? -22.062 53.156 11.703 1 66.06 91 GLU A O 1
ATOM 738 N N . GLU A 1 92 ? -20.828 51.375 11.273 1 67.38 92 GLU A N 1
ATOM 739 C CA . GLU A 1 92 ? -19.625 52.188 11.219 1 67.38 92 GLU A CA 1
ATOM 740 C C . GLU A 1 92 ? -19.562 53 9.914 1 67.38 92 GLU A C 1
ATOM 742 O O . GLU A 1 92 ? -19.109 54.156 9.906 1 67.38 92 GLU A O 1
ATOM 747 N N . PHE A 1 93 ? -20.078 52.375 8.977 1 64.19 93 PHE A N 1
ATOM 748 C CA . PHE A 1 93 ? -20.219 53.031 7.691 1 64.19 93 PHE A CA 1
ATOM 749 C C . PHE A 1 93 ? -21.234 54.156 7.773 1 64.19 93 PHE A C 1
ATOM 751 O O . PHE A 1 93 ? -21 55.25 7.242 1 64.19 93 PHE A O 1
ATOM 758 N N . GLU A 1 94 ? -22.391 53.906 8.414 1 67.81 94 GLU A N 1
ATOM 759 C CA . GLU A 1 94 ? -23.422 54.906 8.625 1 67.81 94 GLU A CA 1
ATOM 760 C C . GLU A 1 94 ? -22.891 56.031 9.516 1 67.81 94 GLU A C 1
ATOM 762 O O . GLU A 1 94 ? -23.172 57.219 9.266 1 67.81 94 GLU A O 1
ATOM 767 N N . ALA A 1 95 ? -22.172 55.812 10.508 1 67.56 95 ALA A N 1
ATOM 768 C CA . ALA A 1 95 ? -21.641 56.812 11.414 1 67.56 95 ALA A CA 1
ATOM 769 C C . ALA A 1 95 ? -20.625 57.688 10.695 1 67.56 95 ALA A C 1
ATOM 771 O O . ALA A 1 95 ? -20.578 58.906 10.914 1 67.56 95 ALA A O 1
ATOM 772 N N . LEU A 1 96 ? -19.984 57.219 9.781 1 64.75 96 LEU A N 1
ATOM 773 C CA . LEU A 1 96 ? -19 57.969 9 1 64.75 96 LEU A CA 1
ATOM 774 C C . LEU A 1 96 ? -19.688 58.844 7.984 1 64.75 96 LEU A C 1
ATOM 776 O O . LEU A 1 96 ? -19.203 59.938 7.688 1 64.75 96 LEU A O 1
ATOM 780 N N . THR A 1 97 ? -20.781 58.375 7.449 1 66.56 97 THR A N 1
ATOM 781 C CA . THR A 1 97 ? -21.5 59.188 6.469 1 66.56 97 THR A CA 1
ATOM 782 C C . THR A 1 97 ? -22.312 60.281 7.16 1 66.56 97 THR A C 1
ATOM 784 O O . THR A 1 97 ? -22.547 61.344 6.582 1 66.56 97 THR A O 1
ATOM 787 N N . LYS A 1 98 ? -22.766 60.094 8.297 1 68.19 98 LYS A N 1
ATOM 788 C CA . LYS A 1 98 ? -23.547 61.094 9.008 1 68.19 98 LYS A CA 1
ATOM 789 C C . LYS A 1 98 ? -22.672 62.281 9.406 1 68.19 98 LYS A C 1
ATOM 791 O O . LYS A 1 98 ? -23.125 63.438 9.414 1 68.19 98 LYS A O 1
ATOM 796 N N . ASP A 1 99 ? -21.469 62.062 9.68 1 56.78 99 ASP A N 1
ATOM 797 C CA . ASP A 1 99 ? -20.656 63.219 10.078 1 56.78 99 ASP A CA 1
ATOM 798 C C . ASP A 1 99 ? -20.391 64.125 8.898 1 56.78 99 ASP A C 1
ATOM 800 O O . ASP A 1 99 ? -19.984 65.312 9.078 1 56.78 99 ASP A O 1
ATOM 804 N N . ASP A 1 100 ? -20.453 63.656 7.746 1 56.44 100 ASP A N 1
ATOM 805 C CA . ASP A 1 100 ? -20.219 64.562 6.641 1 56.44 100 ASP A CA 1
ATOM 806 C C . ASP A 1 100 ? -21.453 65.438 6.375 1 56.44 100 ASP A C 1
ATOM 808 O O . ASP A 1 100 ? -21.391 66.438 5.672 1 56.44 100 ASP A O 1
ATOM 812 N N . GLU A 1 101 ? -22.531 64.938 6.758 1 53.38 101 GLU A N 1
ATOM 813 C CA . GLU A 1 101 ? -23.703 65.812 6.547 1 53.38 101 GLU A CA 1
ATOM 814 C C . GLU A 1 101 ? -23.875 66.812 7.688 1 53.38 101 GLU A C 1
ATOM 816 O O . GLU A 1 101 ? -24.703 67.688 7.605 1 53.38 101 GLU A O 1
ATOM 821 N N . ALA A 1 102 ? -22.984 66.75 8.766 1 42.69 102 ALA A N 1
ATOM 822 C CA . ALA A 1 102 ? -23.125 67.938 9.609 1 42.69 102 ALA A CA 1
ATOM 823 C C . ALA A 1 102 ? -22.141 69.062 9.195 1 42.69 102 ALA A C 1
ATOM 825 O O . ALA A 1 102 ? -21.047 68.75 8.719 1 42.69 102 ALA A O 1
ATOM 826 N N . MET B 1 1 ? -14.656 14.906 -4.215 1 32.88 1 MET B N 1
ATOM 827 C CA . MET B 1 1 ? -13.492 14.289 -4.84 1 32.88 1 MET B CA 1
ATOM 828 C C . MET B 1 1 ? -13.734 12.805 -5.102 1 32.88 1 MET B C 1
ATOM 830 O O . MET B 1 1 ? -14 12.039 -4.172 1 32.88 1 MET B O 1
ATOM 834 N N . LEU B 1 2 ? -14.203 12.453 -6.219 1 38 2 LEU B N 1
ATOM 835 C CA . LEU B 1 2 ? -14.781 11.141 -6.508 1 38 2 LEU B CA 1
ATOM 836 C C . LEU B 1 2 ? -13.797 10.031 -6.172 1 38 2 LEU B C 1
ATOM 838 O O . LEU B 1 2 ? -12.641 10.062 -6.605 1 38 2 LEU B O 1
ATOM 842 N N . GLN B 1 3 ? -13.867 9.531 -5.035 1 45.69 3 GLN B N 1
ATOM 843 C CA . GLN B 1 3 ? -13.094 8.336 -4.711 1 45.69 3 GLN B CA 1
ATOM 844 C C . GLN B 1 3 ? -13.164 7.309 -5.832 1 45.69 3 GLN B C 1
ATOM 846 O O . GLN B 1 3 ? -14.258 6.887 -6.219 1 45.69 3 GLN B O 1
ATOM 851 N N . THR B 1 4 ? -12.539 7.582 -6.82 1 50.41 4 THR B N 1
ATOM 852 C CA . THR B 1 4 ? -12.57 6.5 -7.801 1 50.41 4 THR B CA 1
ATOM 853 C C . THR B 1 4 ? -12.461 5.145 -7.113 1 50.41 4 THR B C 1
ATOM 855 O O . THR B 1 4 ? -11.484 4.875 -6.406 1 50.41 4 THR B O 1
ATOM 858 N N . PRO B 1 5 ? -13.641 4.523 -7.02 1 52.34 5 PRO B N 1
ATOM 859 C CA . PRO B 1 5 ? -13.664 3.238 -6.32 1 52.34 5 PRO B CA 1
ATOM 860 C C . PRO B 1 5 ? -12.586 2.275 -6.82 1 52.34 5 PRO B C 1
ATOM 862 O O . PRO B 1 5 ? -12.492 2.031 -8.023 1 52.34 5 PRO B O 1
ATOM 865 N N . ASN B 1 6 ? -11.43 2.398 -6.266 1 64.38 6 ASN B N 1
ATOM 866 C CA . ASN B 1 6 ? -10.586 1.264 -6.621 1 64.38 6 ASN B CA 1
ATOM 867 C C . ASN B 1 6 ? -11.312 -0.062 -6.43 1 64.38 6 ASN B C 1
ATOM 869 O O . ASN B 1 6 ? -11.953 -0.281 -5.398 1 64.38 6 ASN B O 1
ATOM 873 N N . ASN B 1 7 ? -11.562 -0.684 -7.672 1 85.69 7 ASN B N 1
ATOM 874 C CA . ASN B 1 7 ? -12.242 -1.978 -7.703 1 85.69 7 ASN B CA 1
ATOM 875 C C . ASN B 1 7 ? -11.398 -3.064 -7.039 1 85.69 7 ASN B C 1
ATOM 877 O O . ASN B 1 7 ? -10.234 -3.258 -7.395 1 85.69 7 ASN B O 1
ATOM 881 N N . ILE B 1 8 ? -11.906 -3.49 -5.891 1 94.31 8 ILE B N 1
ATOM 882 C CA . ILE B 1 8 ? -11.297 -4.633 -5.219 1 94.31 8 ILE B CA 1
ATOM 883 C C . ILE B 1 8 ? -11.992 -5.918 -5.648 1 94.31 8 ILE B C 1
ATOM 885 O O . ILE B 1 8 ? -13.219 -5.957 -5.762 1 94.31 8 ILE B O 1
ATOM 889 N N . ARG B 1 9 ? -11.156 -6.934 -6.023 1 96.56 9 ARG B N 1
ATOM 890 C CA . ARG B 1 9 ? -11.633 -8.258 -6.406 1 96.56 9 ARG B CA 1
ATOM 891 C C . ARG B 1 9 ? -11.008 -9.344 -5.531 1 96.56 9 ARG B C 1
ATOM 893 O O . ARG B 1 9 ? -9.812 -9.297 -5.246 1 96.56 9 ARG B O 1
ATOM 900 N N . ALA B 1 10 ? -11.875 -10.266 -5.113 1 98 10 ALA B N 1
ATOM 901 C CA . ALA B 1 10 ? -11.359 -11.391 -4.336 1 98 10 ALA B CA 1
ATOM 902 C C . ALA B 1 10 ? -11.281 -12.656 -5.188 1 98 10 ALA B C 1
ATOM 904 O O . ALA B 1 10 ? -12.18 -12.938 -5.98 1 98 10 ALA B O 1
ATOM 905 N N . VAL B 1 11 ? -10.156 -13.398 -5.059 1 98.5 11 VAL B N 1
ATOM 906 C CA . VAL B 1 11 ? -9.984 -14.656 -5.781 1 98.5 11 VAL B CA 1
ATOM 907 C C . VAL B 1 11 ? -9.375 -15.703 -4.852 1 98.5 11 VAL B C 1
ATOM 909 O O . VAL B 1 11 ? -8.844 -15.367 -3.793 1 98.5 11 VAL B O 1
ATOM 912 N N . THR B 1 12 ? -9.516 -16.969 -5.258 1 98.12 12 THR B N 1
ATOM 913 C CA . THR B 1 12 ? -8.836 -18.047 -4.543 1 98.12 12 THR B CA 1
ATOM 914 C C . THR B 1 12 ? -7.414 -18.234 -5.07 1 98.12 12 THR B C 1
ATOM 916 O O . THR B 1 12 ? -7.082 -17.75 -6.152 1 98.12 12 THR B O 1
ATOM 919 N N . ALA B 1 13 ? -6.648 -18.922 -4.246 1 98.06 13 ALA B N 1
ATOM 920 C CA . ALA B 1 13 ? -5.301 -19.266 -4.691 1 98.06 13 ALA B CA 1
ATOM 921 C C . ALA B 1 13 ? -5.336 -20.031 -6.012 1 98.06 13 ALA B C 1
ATOM 923 O O . ALA B 1 13 ? -4.535 -19.766 -6.91 1 98.06 13 ALA B O 1
ATOM 924 N N . ARG B 1 14 ? -6.242 -20.953 -6.102 1 97.69 14 ARG B N 1
ATOM 925 C CA . ARG B 1 14 ? -6.383 -21.766 -7.312 1 97.69 14 ARG B CA 1
ATOM 926 C C . ARG B 1 14 ? -6.703 -20.875 -8.516 1 97.69 14 ARG B C 1
ATOM 928 O O . ARG B 1 14 ? -6.105 -21.047 -9.586 1 97.69 14 ARG B O 1
ATOM 935 N N . ASP B 1 15 ? -7.613 -20.047 -8.352 1 98.19 15 ASP B N 1
ATOM 936 C CA . ASP B 1 15 ? -8.016 -19.141 -9.43 1 98.19 15 ASP B CA 1
ATOM 937 C C . ASP B 1 15 ? -6.855 -18.25 -9.852 1 98.19 15 ASP B C 1
ATOM 939 O O . ASP B 1 15 ? -6.633 -18.031 -11.047 1 98.19 15 ASP B O 1
ATOM 943 N N . LEU B 1 16 ? -6.148 -17.766 -8.922 1 98.62 16 LEU B N 1
ATOM 944 C CA . LEU B 1 16 ? -4.996 -16.922 -9.227 1 98.62 16 LEU B CA 1
ATOM 945 C C . LEU B 1 16 ? -3.967 -17.688 -10.047 1 98.62 16 LEU B C 1
ATOM 947 O O . LEU B 1 16 ? -3.496 -17.203 -11.078 1 98.62 16 LEU B O 1
ATOM 951 N N . ARG B 1 17 ? -3.699 -18.828 -9.594 1 97.62 17 ARG B N 1
ATOM 952 C CA . ARG B 1 17 ? -2.676 -19.625 -10.266 1 97.62 17 ARG B CA 1
ATOM 953 C C . ARG B 1 17 ? -3.086 -19.938 -11.703 1 97.62 17 ARG B C 1
ATOM 955 O O . ARG B 1 17 ? -2.279 -19.812 -12.625 1 97.62 17 ARG B O 1
ATOM 962 N N . ASN B 1 18 ? -4.305 -20.25 -11.914 1 97.56 18 ASN B N 1
ATOM 963 C CA . ASN B 1 18 ? -4.797 -20.688 -13.219 1 97.56 18 ASN B CA 1
ATOM 964 C C . ASN B 1 18 ? -4.98 -19.516 -14.172 1 97.56 18 ASN B C 1
ATOM 966 O O . ASN B 1 18 ? -4.941 -19.688 -15.391 1 97.56 18 ASN B O 1
ATOM 970 N N . ASN B 1 19 ? -5.184 -18.344 -13.594 1 97.94 19 ASN B N 1
ATOM 971 C CA . ASN B 1 19 ? -5.531 -17.203 -14.422 1 97.94 19 ASN B CA 1
ATOM 972 C C . ASN B 1 19 ? -4.613 -16.016 -14.148 1 97.94 19 ASN B C 1
ATOM 974 O O . ASN B 1 19 ? -5.008 -14.859 -14.336 1 97.94 19 ASN B O 1
ATOM 978 N N . PHE B 1 20 ? -3.434 -16.266 -13.711 1 98.44 20 PHE B N 1
ATOM 979 C CA . PHE B 1 20 ? -2.545 -15.203 -13.242 1 98.44 20 PHE B CA 1
ATOM 980 C C . PHE B 1 20 ? -2.365 -14.133 -14.305 1 98.44 20 PHE B C 1
ATOM 982 O O . PHE B 1 20 ? -2.467 -12.938 -14.016 1 98.44 20 PHE B O 1
ATOM 989 N N . LYS B 1 21 ? -2.098 -14.547 -15.5 1 98 21 LYS B N 1
ATOM 990 C CA . LYS B 1 21 ? -1.836 -13.586 -16.562 1 98 21 LYS B CA 1
ATOM 991 C C . LYS B 1 21 ? -2.992 -12.594 -16.703 1 98 21 LYS B C 1
ATOM 993 O O . LYS B 1 21 ? -2.781 -11.383 -16.719 1 98 21 LYS B O 1
ATOM 998 N N . LYS B 1 22 ? -4.176 -13.094 -16.828 1 98.12 22 LYS B N 1
ATOM 999 C CA . LYS B 1 22 ? -5.352 -12.242 -17 1 98.12 22 LYS B CA 1
ATOM 1000 C C . LYS B 1 22 ? -5.555 -11.344 -15.789 1 98.12 22 LYS B C 1
ATOM 1002 O O . LYS B 1 22 ? -5.844 -10.148 -15.938 1 98.12 22 LYS B O 1
ATOM 1007 N N . ILE B 1 23 ? -5.445 -11.883 -14.625 1 98.25 23 ILE B N 1
ATOM 1008 C CA . ILE B 1 23 ? -5.633 -11.133 -13.383 1 98.25 23 ILE B CA 1
ATOM 1009 C C . ILE B 1 23 ? -4.605 -10.008 -13.297 1 98.25 23 ILE B C 1
ATOM 1011 O O . ILE B 1 23 ? -4.953 -8.859 -13.016 1 98.25 23 ILE B O 1
ATOM 1015 N N . ALA B 1 24 ? -3.344 -10.336 -13.594 1 98.5 24 ALA B N 1
ATOM 1016 C CA . ALA B 1 24 ? -2.273 -9.344 -13.547 1 98.5 24 ALA B CA 1
ATOM 1017 C C . ALA B 1 24 ? -2.48 -8.266 -14.609 1 98.5 24 ALA B C 1
ATOM 1019 O O . ALA B 1 24 ? -2.211 -7.086 -14.359 1 98.5 24 ALA B O 1
ATOM 1020 N N . ASP B 1 25 ? -2.984 -8.68 -15.781 1 98.19 25 ASP B N 1
ATOM 1021 C CA . ASP B 1 25 ? -3.301 -7.699 -16.812 1 98.19 25 ASP B CA 1
ATOM 1022 C C . ASP B 1 25 ? -4.398 -6.742 -16.359 1 98.19 25 ASP B C 1
ATOM 1024 O O . ASP B 1 25 ? -4.301 -5.531 -16.562 1 98.19 25 ASP B O 1
ATOM 1028 N N . ASP B 1 26 ? -5.426 -7.273 -15.758 1 97.25 26 ASP B N 1
ATOM 1029 C CA . ASP B 1 26 ? -6.535 -6.461 -15.266 1 97.25 26 ASP B CA 1
ATOM 1030 C C . ASP B 1 26 ? -6.066 -5.473 -14.203 1 97.25 26 ASP B C 1
ATOM 1032 O O . ASP B 1 26 ? -6.512 -4.324 -14.172 1 97.25 26 ASP B O 1
ATOM 1036 N N . ILE B 1 27 ? -5.184 -5.863 -13.305 1 98.06 27 ILE B N 1
ATOM 1037 C CA . ILE B 1 27 ? -4.625 -5.02 -12.25 1 98.06 27 ILE B CA 1
ATOM 1038 C C . ILE B 1 27 ? -3.941 -3.805 -12.875 1 98.06 27 ILE B C 1
ATOM 1040 O O . ILE B 1 27 ? -4.141 -2.674 -12.422 1 98.06 27 ILE B O 1
ATOM 1044 N N . ASN B 1 28 ? -3.209 -4.062 -13.914 1 97.75 28 ASN B N 1
ATOM 1045 C CA . ASN B 1 28 ? -2.445 -2.992 -14.539 1 97.75 28 ASN B CA 1
ATOM 1046 C C . ASN B 1 28 ? -3.326 -2.129 -15.438 1 97.75 28 ASN B C 1
ATOM 1048 O O . ASN B 1 28 ? -3.176 -0.907 -15.477 1 97.75 28 ASN B O 1
ATOM 1052 N N . ASP B 1 29 ? -4.238 -2.775 -16.125 1 96.44 29 ASP B N 1
ATOM 1053 C CA . ASP B 1 29 ? -5.004 -2.076 -17.141 1 96.44 29 ASP B CA 1
ATOM 1054 C C . ASP B 1 29 ? -6.168 -1.301 -16.531 1 96.44 29 ASP B C 1
ATOM 1056 O O . ASP B 1 29 ? -6.574 -0.261 -17.062 1 96.44 29 ASP B O 1
ATOM 1060 N N . TYR B 1 30 ? -6.637 -1.793 -15.391 1 95.19 30 TYR B N 1
ATOM 1061 C CA . TYR B 1 30 ? -7.848 -1.196 -14.836 1 95.19 30 TYR B CA 1
ATOM 1062 C C . TYR B 1 30 ? -7.617 -0.732 -13.406 1 95.19 30 TYR B C 1
ATOM 1064 O O . TYR B 1 30 ? -8.562 -0.363 -12.703 1 95.19 30 TYR B O 1
ATOM 1072 N N . ASP B 1 31 ? -6.461 -0.84 -12.953 1 94.5 31 ASP B N 1
ATOM 1073 C CA . ASP B 1 31 ? -6.109 -0.402 -11.609 1 94.5 31 ASP B CA 1
ATOM 1074 C C . ASP B 1 31 ? -6.941 -1.135 -10.555 1 94.5 31 ASP B C 1
ATOM 1076 O O . ASP B 1 31 ? -7.469 -0.513 -9.633 1 94.5 31 ASP B O 1
ATOM 1080 N N . THR B 1 32 ? -7.07 -2.391 -10.797 1 95.81 32 THR B N 1
ATOM 1081 C CA . THR B 1 32 ? -7.828 -3.244 -9.891 1 95.81 32 THR B CA 1
ATOM 1082 C C . THR B 1 32 ? -6.934 -3.779 -8.781 1 95.81 32 THR B C 1
ATOM 1084 O O . THR B 1 32 ? -5.766 -4.09 -9.008 1 95.81 32 THR B O 1
ATOM 1087 N N . THR B 1 33 ? -7.469 -3.896 -7.602 1 97.88 33 THR B N 1
ATOM 1088 C CA . THR B 1 33 ? -6.832 -4.555 -6.465 1 97.88 33 THR B CA 1
ATOM 1089 C C . THR B 1 33 ? -7.402 -5.953 -6.266 1 97.88 33 THR B C 1
ATOM 1091 O O . THR B 1 33 ? -8.617 -6.141 -6.266 1 97.88 33 THR B O 1
ATOM 1094 N N . VAL B 1 34 ? -6.484 -6.867 -6.113 1 98.56 34 VAL B N 1
ATOM 1095 C CA . VAL B 1 34 ? -6.953 -8.242 -5.973 1 98.56 34 VAL B CA 1
ATOM 1096 C C . VAL B 1 34 ? -6.543 -8.789 -4.605 1 98.56 34 VAL B C 1
ATOM 1098 O O . VAL B 1 34 ? -5.379 -8.68 -4.211 1 98.56 34 VAL B O 1
ATOM 1101 N N . ILE B 1 35 ? -7.543 -9.359 -3.938 1 98.75 35 ILE B N 1
ATOM 1102 C CA . ILE B 1 35 ? -7.297 -10.062 -2.682 1 98.75 35 ILE B CA 1
ATOM 1103 C C . ILE B 1 35 ? -7.332 -11.57 -2.918 1 98.75 35 ILE B C 1
ATOM 1105 O O . ILE B 1 35 ? -8.297 -12.094 -3.477 1 98.75 35 ILE B O 1
ATOM 1109 N N . VAL B 1 36 ? -6.25 -12.18 -2.514 1 98.88 36 VAL B N 1
ATOM 1110 C CA . VAL B 1 36 ? -6.211 -13.633 -2.625 1 98.88 36 VAL B CA 1
ATOM 1111 C C . VAL B 1 36 ? -6.52 -14.266 -1.268 1 98.88 36 VAL B C 1
ATOM 1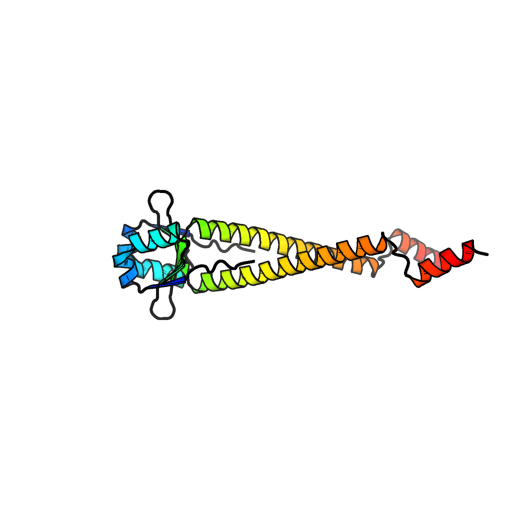113 O O . VAL B 1 36 ? -5.75 -14.117 -0.316 1 98.88 36 VAL B O 1
ATOM 1116 N N . ALA B 1 37 ? -7.574 -14.961 -1.264 1 98.38 37 ALA B N 1
ATOM 1117 C CA . ALA B 1 37 ? -8.031 -15.586 -0.023 1 98.38 37 ALA B CA 1
ATOM 1118 C C . ALA B 1 37 ? -7.199 -16.828 0.307 1 98.38 37 ALA B C 1
ATOM 1120 O O . ALA B 1 37 ? -6.938 -17.656 -0.566 1 98.38 37 ALA B O 1
ATOM 1121 N N . ARG B 1 38 ? -6.844 -16.859 1.622 1 97.81 38 ARG B N 1
ATOM 1122 C CA . ARG B 1 38 ? -6.074 -18 2.117 1 97.81 38 ARG B CA 1
ATOM 1123 C C . ARG B 1 38 ? -6.516 -18.391 3.521 1 97.81 38 ARG B C 1
ATOM 1125 O O . ARG B 1 38 ? -7.152 -17.594 4.223 1 97.81 38 ARG B O 1
ATOM 1132 N N . PRO B 1 39 ? -6.191 -19.594 3.859 1 95.62 39 PRO B N 1
ATOM 1133 C CA . PRO B 1 39 ? -6.562 -20.031 5.207 1 95.62 39 PRO B CA 1
ATOM 1134 C C . PRO B 1 39 ? -5.824 -19.266 6.301 1 95.62 39 PRO B C 1
ATOM 1136 O O . PRO B 1 39 ? -4.77 -18.688 6.043 1 95.62 39 PRO B O 1
ATOM 1139 N N . LYS B 1 40 ? -6.449 -19.078 7.496 1 95.81 40 LYS B N 1
ATOM 1140 C CA . LYS B 1 40 ? -5.879 -18.484 8.703 1 95.81 40 LYS B CA 1
ATOM 1141 C C . LYS B 1 40 ? -5.648 -16.984 8.539 1 95.81 40 LYS B C 1
ATOM 1143 O O . LYS B 1 40 ? -4.656 -16.453 9.039 1 95.81 40 LYS B O 1
ATOM 1148 N N . ASP B 1 41 ? -6.352 -16.469 7.703 1 93.88 41 ASP B N 1
ATOM 1149 C CA . ASP B 1 41 ? -6.328 -15.031 7.5 1 93.88 41 ASP B CA 1
ATOM 1150 C C . ASP B 1 41 ? -4.977 -14.57 6.965 1 93.88 41 ASP B C 1
ATOM 1152 O O . ASP B 1 41 ? -4.484 -13.5 7.34 1 93.88 41 ASP B O 1
ATOM 1156 N N . LYS B 1 42 ? -4.355 -15.5 6.301 1 97.69 42 LYS B N 1
ATOM 1157 C CA . LYS B 1 42 ? -3.064 -15.164 5.711 1 97.69 42 LYS B CA 1
ATOM 1158 C C . LYS B 1 42 ? -3.227 -14.695 4.266 1 97.69 42 LYS B C 1
ATOM 1160 O O . LYS B 1 42 ? -2.477 -15.125 3.383 1 97.69 42 LYS B O 1
ATOM 1165 N N . ASN B 1 43 ? -4.246 -13.852 4.031 1 98.69 43 ASN B N 1
ATOM 1166 C CA . ASN B 1 43 ? -4.512 -13.305 2.705 1 98.69 43 ASN B CA 1
ATOM 1167 C C . ASN B 1 43 ? -3.359 -12.438 2.217 1 98.69 43 ASN B C 1
ATOM 1169 O O . ASN B 1 43 ? -2.623 -11.867 3.021 1 98.69 43 ASN B O 1
ATOM 1173 N N . VAL B 1 44 ? -3.252 -12.383 0.899 1 98.75 44 VAL B N 1
ATOM 1174 C CA . VAL B 1 44 ? -2.32 -11.445 0.283 1 98.75 44 VAL B CA 1
ATOM 1175 C C . VAL B 1 44 ? -3.07 -10.523 -0.68 1 98.75 44 VAL B C 1
ATOM 1177 O O . VAL B 1 44 ? -4.18 -10.844 -1.117 1 98.75 44 VAL B O 1
ATOM 1180 N N . VAL B 1 45 ? -2.523 -9.414 -0.932 1 98.75 45 VAL B N 1
ATOM 1181 C CA . VAL B 1 45 ? -3.098 -8.398 -1.812 1 98.75 45 VAL B CA 1
ATOM 1182 C C . VAL B 1 45 ? -2.141 -8.117 -2.969 1 98.75 45 VAL B C 1
ATOM 1184 O O . VAL B 1 45 ? -0.929 -8.008 -2.77 1 98.75 45 VAL B O 1
ATOM 1187 N N . ILE B 1 46 ? -2.746 -7.992 -4.117 1 98.81 46 ILE B N 1
ATOM 1188 C CA . ILE B 1 46 ? -1.967 -7.711 -5.32 1 98.81 46 ILE B CA 1
ATOM 1189 C C . ILE B 1 46 ? -2.391 -6.371 -5.91 1 98.81 46 ILE B C 1
ATOM 1191 O O . ILE B 1 46 ? -3.584 -6.113 -6.094 1 98.81 46 ILE B O 1
ATOM 1195 N N . ILE B 1 47 ? -1.393 -5.586 -6.156 1 98.25 47 ILE B N 1
ATOM 1196 C CA . ILE B 1 47 ? -1.586 -4.281 -6.777 1 98.25 47 ILE B CA 1
ATOM 1197 C C . ILE B 1 47 ? -0.542 -4.074 -7.875 1 98.25 47 ILE B C 1
ATOM 1199 O O . ILE B 1 47 ? 0.441 -4.816 -7.953 1 98.25 47 ILE B O 1
ATOM 1203 N N . SER B 1 48 ? -0.747 -3.125 -8.688 1 98.31 48 SER B N 1
ATOM 1204 C CA . SER B 1 48 ? 0.267 -2.812 -9.688 1 98.31 48 SER B CA 1
ATOM 1205 C C . SER B 1 48 ? 1.505 -2.193 -9.047 1 98.31 48 SER B C 1
ATOM 1207 O O . SER B 1 48 ? 1.413 -1.551 -8 1 98.31 48 SER B O 1
ATOM 1209 N N . GLN B 1 49 ? 2.578 -2.338 -9.711 1 98 49 GLN B N 1
ATOM 1210 C CA . GLN B 1 49 ? 3.777 -1.68 -9.203 1 98 49 GLN B CA 1
ATOM 1211 C C . GLN B 1 49 ? 3.633 -0.161 -9.242 1 98 49 GLN B C 1
ATOM 1213 O O . GLN B 1 49 ? 4.121 0.538 -8.359 1 98 49 GLN B O 1
ATOM 1218 N N . LYS B 1 50 ? 2.994 0.281 -10.266 1 96.38 50 LYS B N 1
ATOM 1219 C CA . LYS B 1 50 ? 2.754 1.716 -10.375 1 96.38 50 LYS B CA 1
ATOM 1220 C C . LYS B 1 50 ? 2.006 2.242 -9.156 1 96.38 50 LYS B C 1
ATOM 1222 O O . LYS B 1 50 ? 2.371 3.277 -8.594 1 96.38 50 LYS B O 1
ATOM 1227 N N . GLU B 1 51 ? 0.97 1.542 -8.742 1 93.94 51 GLU B N 1
ATOM 1228 C CA . GLU B 1 51 ? 0.202 1.932 -7.566 1 93.94 51 GLU B CA 1
ATOM 1229 C C . GLU B 1 51 ? 1.058 1.864 -6.305 1 93.94 51 GLU B C 1
ATOM 1231 O O . GLU B 1 51 ? 1.016 2.771 -5.473 1 93.94 51 GLU B O 1
ATOM 1236 N N . TYR B 1 52 ? 1.789 0.857 -6.234 1 95.94 52 TYR B N 1
ATOM 1237 C CA . TYR B 1 52 ? 2.668 0.682 -5.082 1 95.94 52 TYR B CA 1
ATOM 1238 C C . TYR B 1 52 ? 3.652 1.839 -4.969 1 95.94 52 TYR B C 1
ATOM 1240 O O . TYR B 1 52 ? 3.83 2.408 -3.891 1 95.94 52 TYR B O 1
ATOM 1248 N N . ASP B 1 53 ? 4.246 2.184 -6.055 1 95.19 53 ASP B N 1
ATOM 1249 C CA . ASP B 1 53 ? 5.207 3.281 -6.094 1 95.19 53 ASP B CA 1
ATOM 1250 C C . ASP B 1 53 ? 4.547 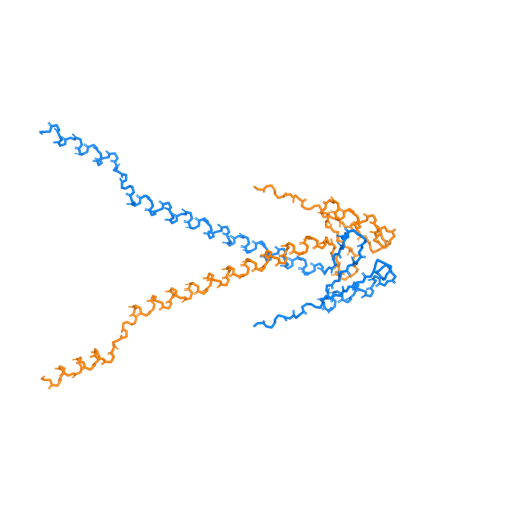4.605 -5.715 1 95.19 53 ASP B C 1
ATOM 1252 O O . ASP B 1 53 ? 5.121 5.402 -4.973 1 95.19 53 ASP B O 1
ATOM 1256 N N . SER B 1 54 ? 3.371 4.824 -6.312 1 92.81 54 SER B N 1
ATOM 1257 C CA . SER B 1 54 ? 2.613 6.035 -6.004 1 92.81 54 SER B CA 1
ATOM 1258 C C . SER B 1 54 ? 2.305 6.125 -4.512 1 92.81 54 SER B C 1
ATOM 1260 O O . SER B 1 54 ? 2.402 7.203 -3.918 1 92.81 54 SER B O 1
ATOM 1262 N N . TRP B 1 55 ? 1.94 5.016 -3.906 1 89.44 55 TRP B N 1
ATOM 1263 C CA . TRP B 1 55 ? 1.638 4.953 -2.48 1 89.44 55 TRP B CA 1
ATOM 1264 C C . TRP B 1 55 ? 2.881 5.242 -1.646 1 89.44 55 TRP B C 1
ATOM 1266 O O . TRP B 1 55 ? 2.83 6.023 -0.693 1 89.44 55 TRP B O 1
ATOM 1276 N N . GLN B 1 56 ? 3.986 4.684 -2.014 1 90.88 56 GLN B N 1
ATOM 1277 C CA . GLN B 1 56 ? 5.238 4.922 -1.306 1 90.88 56 GLN B CA 1
ATOM 1278 C C . GLN B 1 56 ? 5.609 6.402 -1.329 1 90.88 56 GLN B C 1
ATOM 1280 O O . GLN B 1 56 ? 6.031 6.961 -0.313 1 90.88 56 GLN B O 1
ATOM 1285 N N . GLU B 1 57 ? 5.434 7.07 -2.426 1 91.69 57 GLU B N 1
ATOM 1286 C CA . GLU B 1 57 ? 5.727 8.492 -2.58 1 91.69 57 GLU B CA 1
ATOM 1287 C C . GLU B 1 57 ? 4.832 9.336 -1.683 1 91.69 57 GLU B C 1
ATOM 1289 O O . GLU B 1 57 ? 5.312 10.227 -0.979 1 91.69 57 GLU B O 1
ATOM 1294 N N . THR B 1 58 ? 3.551 8.922 -1.754 1 87.44 58 THR B N 1
ATOM 1295 C CA . THR B 1 58 ? 2.584 9.672 -0.96 1 87.44 58 THR B CA 1
ATOM 1296 C C . THR B 1 58 ? 2.852 9.492 0.531 1 87.44 58 THR B C 1
ATOM 1298 O O . THR B 1 58 ? 2.779 10.453 1.3 1 87.44 58 THR B O 1
ATOM 1301 N N . SER B 1 59 ? 3.125 8.305 0.922 1 85.88 59 SER B N 1
ATOM 1302 C CA . SER B 1 59 ? 3.436 8.023 2.32 1 85.88 59 SER B CA 1
ATOM 1303 C C . SER B 1 59 ? 4.664 8.797 2.781 1 85.88 59 SER B C 1
ATOM 1305 O O . SER B 1 59 ? 4.676 9.352 3.881 1 85.88 59 SER B O 1
ATOM 1307 N N . TYR B 1 60 ? 5.609 8.891 1.912 1 88 60 TYR B N 1
ATOM 1308 C CA . TYR B 1 60 ? 6.824 9.641 2.209 1 88 60 TYR B CA 1
ATOM 1309 C C . TYR B 1 60 ? 6.523 11.125 2.357 1 88 60 TYR B C 1
ATOM 1311 O O . TYR B 1 60 ? 6.941 11.758 3.332 1 88 60 TYR B O 1
ATOM 1319 N N . LEU B 1 61 ? 5.797 11.656 1.432 1 86.06 61 LEU B N 1
ATOM 1320 C CA . LEU B 1 61 ? 5.469 13.078 1.413 1 86.06 61 LEU B CA 1
ATOM 1321 C C . LEU B 1 61 ? 4.648 13.461 2.639 1 86.06 61 LEU B C 1
ATOM 1323 O O . LEU B 1 61 ? 4.941 14.453 3.301 1 86.06 61 LEU B O 1
ATOM 1327 N N . LEU B 1 62 ? 3.713 12.664 2.945 1 84 62 LEU B N 1
ATOM 1328 C CA . LEU B 1 62 ? 2.836 12.953 4.074 1 84 62 LEU B CA 1
ATOM 1329 C C . LEU B 1 62 ? 3.566 12.75 5.398 1 84 62 LEU B C 1
ATOM 1331 O O . LEU B 1 62 ? 3.334 13.484 6.359 1 84 62 LEU B O 1
ATOM 1335 N N . GLY B 1 63 ? 4.383 11.703 5.395 1 80.12 63 GLY B N 1
ATOM 1336 C CA . GLY B 1 63 ? 5.195 11.484 6.578 1 80.12 63 GLY B CA 1
ATOM 1337 C C . GLY B 1 63 ? 6.148 12.625 6.863 1 80.12 63 GLY B C 1
ATOM 1338 O O . GLY B 1 63 ? 6.297 13.055 8.016 1 80.12 63 GLY B O 1
ATOM 1339 N N . THR B 1 64 ? 6.695 13.109 5.812 1 82.69 64 THR B N 1
ATOM 1340 C CA . THR B 1 64 ? 7.617 14.234 5.938 1 82.69 64 THR B CA 1
ATOM 1341 C C . THR B 1 64 ? 6.879 15.484 6.402 1 82.69 64 THR B C 1
ATOM 1343 O O . THR B 1 64 ? 7.375 16.219 7.258 1 82.69 64 THR B O 1
ATOM 1346 N N . LYS B 1 65 ? 5.832 15.648 5.887 1 80.12 65 LYS B N 1
ATOM 1347 C CA . LYS B 1 65 ? 5.027 16.797 6.285 1 80.12 65 LYS B CA 1
ATOM 1348 C C . LYS B 1 65 ? 4.609 16.703 7.75 1 80.12 65 LYS B C 1
ATOM 1350 O O . LYS B 1 65 ? 4.672 17.688 8.484 1 80.12 65 LYS B O 1
ATOM 1355 N N . ALA B 1 66 ? 4.129 15.555 8.086 1 77.19 66 ALA B N 1
ATOM 1356 C CA . ALA B 1 66 ? 3.742 15.312 9.477 1 77.19 66 ALA B CA 1
ATOM 1357 C C . ALA B 1 66 ? 4.91 15.578 10.422 1 77.19 66 ALA B C 1
ATOM 1359 O O . ALA B 1 66 ? 4.734 16.172 11.484 1 77.19 66 ALA B O 1
ATOM 1360 N N . ASN B 1 67 ? 6.031 15.125 9.977 1 79.5 67 ASN B N 1
ATOM 1361 C CA . ASN B 1 67 ? 7.234 15.344 10.773 1 79.5 67 ASN B CA 1
ATOM 1362 C C . ASN B 1 67 ? 7.586 16.828 10.859 1 79.5 67 ASN B C 1
ATOM 1364 O O . ASN B 1 67 ? 7.945 17.328 11.922 1 79.5 67 ASN B O 1
ATOM 1368 N N . ARG B 1 68 ? 7.512 17.375 9.828 1 77.38 68 ARG B N 1
ATOM 1369 C CA . ARG B 1 68 ? 7.77 18.812 9.789 1 77.38 68 ARG B CA 1
ATOM 1370 C C . ARG B 1 68 ? 6.805 19.562 10.703 1 77.38 68 ARG B C 1
ATOM 1372 O O . ARG B 1 68 ? 7.211 20.453 11.445 1 77.38 68 ARG B O 1
ATOM 1379 N N . ASP B 1 69 ? 5.617 19.219 10.648 1 76.06 69 ASP B N 1
ATOM 1380 C CA . ASP B 1 69 ? 4.602 19.875 11.469 1 76.06 69 ASP B CA 1
ATOM 1381 C C . ASP B 1 69 ? 4.844 19.609 12.953 1 76.06 69 ASP B C 1
ATOM 1383 O O . ASP B 1 69 ? 4.707 20.516 13.781 1 76.06 69 ASP B O 1
ATOM 1387 N N . ALA B 1 70 ? 5.203 18.453 13.234 1 77.06 70 ALA B N 1
ATOM 1388 C CA . ALA B 1 70 ? 5.527 18.109 14.617 1 77.06 70 ALA B CA 1
ATOM 1389 C C . ALA B 1 70 ? 6.711 18.938 15.125 1 77.06 70 ALA B C 1
ATOM 1391 O O . ALA B 1 70 ? 6.695 19.422 16.25 1 77.06 70 ALA B O 1
ATOM 1392 N N . LEU B 1 71 ? 7.695 19.062 14.281 1 80.81 71 LEU B N 1
ATOM 1393 C CA . LEU B 1 71 ? 8.867 19.844 14.633 1 80.81 71 LEU B CA 1
ATOM 1394 C C . LEU B 1 71 ? 8.508 21.328 14.781 1 80.81 71 LEU B C 1
ATOM 1396 O O . LEU B 1 71 ? 9.016 22 15.68 1 80.81 71 LEU B O 1
ATOM 1400 N N . ALA B 1 72 ? 7.668 21.781 13.984 1 74 72 ALA B N 1
ATOM 1401 C CA . ALA B 1 72 ? 7.211 23.172 14.055 1 74 72 ALA B CA 1
ATOM 1402 C C . ALA B 1 72 ? 6.43 23.422 15.336 1 74 72 ALA B C 1
ATOM 1404 O O . ALA B 1 72 ? 6.602 24.469 15.984 1 74 72 ALA B O 1
ATOM 1405 N N . GLU B 1 73 ? 5.555 22.469 15.719 1 76.69 73 GLU B N 1
ATOM 1406 C CA . GLU B 1 73 ? 4.785 22.578 16.953 1 76.69 73 GLU B CA 1
ATOM 1407 C C . GLU B 1 73 ? 5.699 22.547 18.188 1 76.69 73 GLU B C 1
ATOM 1409 O O . GLU B 1 73 ? 5.5 23.297 19.141 1 76.69 73 GLU B O 1
ATOM 1414 N N . ALA B 1 74 ? 6.668 21.641 18.078 1 80.62 74 ALA B N 1
ATOM 1415 C CA . ALA B 1 74 ? 7.652 21.531 19.156 1 80.62 74 ALA B CA 1
ATOM 1416 C C . ALA B 1 74 ? 8.453 22.828 19.281 1 80.62 74 ALA B C 1
ATOM 1418 O O . ALA B 1 74 ? 8.719 23.297 20.391 1 80.62 74 ALA B O 1
ATOM 1419 N N . LYS B 1 75 ? 8.805 23.359 18.172 1 80.81 75 LYS B N 1
ATOM 1420 C CA . LYS B 1 75 ? 9.523 24.625 18.156 1 80.81 75 LYS B CA 1
ATOM 1421 C C . LYS B 1 75 ? 8.664 25.75 18.719 1 80.81 75 LYS B C 1
ATOM 1423 O O . LYS B 1 75 ? 9.148 26.562 19.516 1 80.81 75 LYS B O 1
ATOM 1428 N N . GLN B 1 76 ? 7.426 25.844 18.438 1 76.25 76 GLN B N 1
ATOM 1429 C CA . GLN B 1 76 ? 6.508 26.859 18.953 1 76.25 76 GLN B CA 1
ATOM 1430 C C . GLN B 1 76 ? 6.305 26.703 20.453 1 76.25 76 GLN B C 1
ATOM 1432 O O . GLN B 1 76 ? 6.23 27.688 21.188 1 76.25 76 GLN B O 1
ATOM 1437 N N . SER B 1 77 ? 6.199 25.453 20.875 1 80.5 77 SER B N 1
ATOM 1438 C CA . SER B 1 77 ? 6.055 25.172 22.297 1 80.5 77 SER B CA 1
ATOM 1439 C C . SER B 1 77 ? 7.289 25.625 23.078 1 80.5 77 SER B C 1
ATOM 1441 O O . SER B 1 77 ? 7.172 26.203 24.156 1 80.5 77 SER B O 1
ATOM 1443 N N . PHE B 1 78 ? 8.414 25.375 22.516 1 76.06 78 PHE B N 1
ATOM 1444 C CA . PHE B 1 78 ? 9.672 25.797 23.109 1 76.06 78 PHE B CA 1
ATOM 1445 C C . PHE B 1 78 ? 9.781 27.312 23.141 1 76.06 78 PHE B C 1
ATOM 1447 O O . PHE B 1 78 ? 10.219 27.891 24.141 1 76.06 78 PHE B O 1
ATOM 1454 N N . GLU B 1 79 ? 9.367 28 22.188 1 73.38 79 GLU B N 1
ATOM 1455 C CA . GLU B 1 79 ? 9.398 29.469 22.109 1 73.38 79 GLU B CA 1
ATOM 1456 C C . GLU B 1 79 ? 8.406 30.094 23.094 1 73.38 79 GLU B C 1
ATOM 1458 O O . GLU B 1 79 ? 8.703 31.109 23.719 1 73.38 79 GLU B O 1
ATOM 1463 N N . ASN B 1 80 ? 7.309 29.453 23.203 1 76 80 ASN B N 1
ATOM 1464 C CA . ASN B 1 80 ? 6.312 29.938 24.156 1 76 80 ASN B CA 1
ATOM 1465 C C . ASN B 1 80 ? 6.766 29.734 25.594 1 76 80 ASN B C 1
ATOM 1467 O O . ASN B 1 80 ? 6.52 30.578 26.453 1 76 80 ASN B O 1
ATOM 1471 N N . GLN B 1 81 ? 7.379 28.672 25.922 1 69.19 81 GLN B N 1
ATOM 1472 C CA . GLN B 1 81 ? 7.926 28.406 27.25 1 69.19 81 GLN B CA 1
ATOM 1473 C C . GLN B 1 81 ? 9.109 29.312 27.547 1 69.19 81 GLN B C 1
ATOM 1475 O O . GLN B 1 81 ? 9.266 29.797 28.672 1 69.19 81 GLN B O 1
ATOM 1480 N N . ASP B 1 82 ? 9.953 29.469 26.609 1 66.31 82 ASP B N 1
ATOM 1481 C CA . ASP B 1 82 ? 11.086 30.375 26.781 1 66.31 82 ASP B CA 1
ATOM 1482 C C . ASP B 1 82 ? 10.609 31.812 27.031 1 66.31 82 ASP B C 1
ATOM 1484 O O . ASP B 1 82 ? 11.211 32.531 27.812 1 66.31 82 ASP B O 1
ATOM 1488 N N . GLN B 1 83 ? 9.492 32.219 26.5 1 63.09 83 GLN B N 1
ATOM 1489 C CA . GLN B 1 83 ? 8.922 33.531 26.75 1 63.09 83 GLN B CA 1
ATOM 1490 C C . GLN B 1 83 ? 8.336 33.594 28.156 1 63.09 83 GLN B C 1
ATOM 1492 O O . GLN B 1 83 ? 8.32 34.656 28.781 1 63.09 83 GLN B O 1
ATOM 1497 N N . ARG B 1 84 ? 7.82 32.469 28.562 1 61.62 84 ARG B N 1
ATOM 1498 C CA . ARG B 1 84 ? 7.297 32.438 29.922 1 61.62 84 ARG B CA 1
ATOM 1499 C C . ARG B 1 84 ? 8.43 32.406 30.953 1 61.62 84 ARG B C 1
ATOM 1501 O O . ARG B 1 84 ? 8.32 32.969 32.031 1 61.62 84 ARG B O 1
ATOM 1508 N N . ASN B 1 85 ? 9.414 31.594 30.688 1 57 85 ASN B N 1
ATOM 1509 C CA . ASN B 1 85 ? 10.57 31.562 31.578 1 57 85 ASN B CA 1
ATOM 1510 C C . ASN B 1 85 ? 11.602 32.625 31.203 1 57 85 ASN B C 1
ATOM 1512 O O . ASN B 1 85 ? 12.344 32.469 30.234 1 57 85 ASN B O 1
ATOM 1516 N N . LYS B 1 86 ? 11.211 33.781 31.234 1 56.06 86 LYS B N 1
ATOM 1517 C CA . LYS B 1 86 ? 12.141 34.875 31.078 1 56.06 86 LYS B CA 1
ATOM 1518 C C . LYS B 1 86 ? 13.477 34.594 31.75 1 56.06 86 LYS B C 1
ATOM 1520 O O . LYS B 1 86 ? 13.555 34.531 32.969 1 56.06 86 LYS B O 1
ATOM 1525 N N . VAL B 1 87 ? 14.203 33.719 31.297 1 55.16 87 VAL B N 1
ATOM 1526 C CA . VAL B 1 87 ? 15.508 33.469 31.891 1 55.16 87 VAL B CA 1
ATOM 1527 C C . VAL B 1 87 ? 16.359 34.75 31.844 1 55.16 87 VAL B C 1
ATOM 1529 O O . VAL B 1 87 ? 16.453 35.375 30.797 1 55.16 87 VAL B O 1
ATOM 1532 N N . LEU B 1 88 ? 16.609 35.312 32.938 1 58.31 88 LEU B N 1
ATOM 1533 C CA . LEU B 1 88 ? 17.453 36.469 33.156 1 58.31 88 LEU B CA 1
ATOM 1534 C C . LEU B 1 88 ? 18.859 36.219 32.656 1 58.31 88 LEU B C 1
ATOM 1536 O O . LEU B 1 88 ? 19.391 35.125 32.75 1 58.31 88 LEU B O 1
ATOM 1540 N N . THR B 1 89 ? 19.188 36.844 31.672 1 62.28 89 THR B N 1
ATOM 1541 C CA . THR B 1 89 ? 20.578 36.781 31.219 1 62.28 89 THR B CA 1
ATOM 1542 C C . THR B 1 89 ? 21.531 36.938 32.406 1 62.28 89 THR B C 1
ATOM 1544 O O . THR B 1 89 ? 21.156 37.469 33.438 1 62.28 89 THR B O 1
ATOM 1547 N N . PRO B 1 90 ? 22.688 36.281 32.188 1 68.81 90 PRO B N 1
ATOM 1548 C CA . PRO B 1 90 ? 23.656 36.531 33.281 1 68.81 90 PRO B CA 1
ATOM 1549 C C . PRO B 1 90 ? 23.812 38 33.594 1 68.81 90 PRO B C 1
ATOM 1551 O O . PRO B 1 90 ? 23.984 38.344 34.781 1 68.81 90 PRO B O 1
ATOM 1554 N N . GLU B 1 91 ? 23.859 38.844 32.656 1 66.19 91 GLU B N 1
ATOM 1555 C CA . GLU B 1 91 ? 24.016 40.25 32.906 1 66.19 91 GLU B CA 1
ATOM 1556 C C . GLU B 1 91 ? 22.812 40.844 33.625 1 66.19 91 GLU B C 1
ATOM 1558 O O . GLU B 1 91 ? 22.969 41.688 34.531 1 66.19 91 GLU B O 1
ATOM 1563 N N . GLU B 1 92 ? 21.734 40.25 33.375 1 67.31 92 GLU B N 1
ATOM 1564 C CA . GLU B 1 92 ? 20.531 40.75 34.031 1 67.31 92 GLU B CA 1
ATOM 1565 C C . GLU B 1 92 ? 20.406 40.219 35.438 1 67.31 92 GLU B C 1
ATOM 1567 O O . GLU B 1 92 ? 19.969 40.906 36.344 1 67.31 92 GLU B O 1
ATOM 1572 N N . PHE B 1 93 ? 20.891 39.062 35.531 1 64.38 93 PHE B N 1
ATOM 1573 C CA . PHE B 1 93 ? 20.984 38.469 36.875 1 64.38 93 PHE B CA 1
ATOM 1574 C C . PHE B 1 93 ? 22 39.219 37.719 1 64.38 93 PHE B C 1
ATOM 1576 O O . PHE B 1 93 ? 21.75 39.469 38.906 1 64.38 93 PHE B O 1
ATOM 1583 N N . GLU B 1 94 ? 23.203 39.5 37.156 1 67.75 94 GLU B N 1
ATOM 1584 C CA . GLU B 1 94 ? 24.219 40.281 37.875 1 67.75 94 GLU B CA 1
ATOM 1585 C C . GLU B 1 94 ? 23.719 41.688 38.188 1 67.75 94 GLU B C 1
ATOM 1587 O O . GLU B 1 94 ? 23.984 42.219 39.281 1 67.75 94 GLU B O 1
ATOM 1592 N N . ALA B 1 95 ? 23.047 42.344 37.375 1 67.12 95 ALA B N 1
ATOM 1593 C CA . ALA B 1 95 ? 22.531 43.688 37.625 1 67.12 95 ALA B CA 1
ATOM 1594 C C . ALA B 1 95 ? 21.484 43.688 38.75 1 67.12 95 ALA B C 1
ATOM 1596 O O . ALA B 1 95 ? 21.453 44.625 39.562 1 67.12 95 ALA B O 1
ATOM 1597 N N . LEU B 1 96 ? 20.812 42.656 38.906 1 64.56 96 LEU B N 1
ATOM 1598 C CA . LEU B 1 96 ? 19.797 42.531 39.938 1 64.56 96 LEU B CA 1
ATOM 1599 C C . LEU B 1 96 ? 20.453 42.25 41.312 1 64.56 96 LEU B C 1
ATOM 1601 O O . LEU B 1 96 ? 19.969 42.719 42.344 1 64.56 96 LEU B O 1
ATOM 1605 N N . THR B 1 97 ? 21.547 41.531 41.281 1 66.31 97 THR B N 1
ATOM 1606 C CA . THR B 1 97 ? 22.234 41.25 42.531 1 66.31 97 THR B CA 1
ATOM 1607 C C . THR B 1 97 ? 23.062 42.438 43 1 66.31 97 THR B C 1
ATOM 1609 O O . THR B 1 97 ? 23.312 42.625 44.188 1 66.31 97 THR B O 1
ATOM 1612 N N . LYS B 1 98 ? 23.547 43.219 42.156 1 68.31 98 LYS B N 1
ATOM 1613 C CA . LYS B 1 98 ? 24.328 44.375 42.562 1 68.31 98 LYS B CA 1
ATOM 1614 C C . LYS B 1 98 ? 23.469 45.438 43.25 1 68.31 98 LYS B C 1
ATOM 1616 O O . LYS B 1 98 ? 23.922 46.125 44.156 1 68.31 98 LYS B O 1
ATOM 1621 N N . ASP B 1 99 ? 22.281 45.531 42.875 1 56.88 99 ASP B N 1
ATOM 1622 C CA . ASP B 1 99 ? 21.484 46.562 43.531 1 56.88 99 ASP B CA 1
ATOM 1623 C C . ASP B 1 99 ? 21.172 46.188 45 1 56.88 99 ASP B C 1
ATOM 1625 O O . ASP B 1 99 ? 20.859 47.062 45.812 1 56.88 99 ASP B O 1
ATOM 1629 N N . ASP B 1 100 ? 21.203 44.969 45.281 1 56.28 100 ASP B N 1
ATOM 1630 C CA . ASP B 1 100 ? 20.938 44.656 46.688 1 56.28 100 ASP B CA 1
ATOM 1631 C C . ASP B 1 100 ? 22.156 44.938 47.562 1 56.28 100 ASP B C 1
ATOM 1633 O O . ASP B 1 100 ? 22.062 45 48.781 1 56.28 100 ASP B O 1
ATOM 1637 N N . GLU B 1 101 ? 23.25 44.969 46.969 1 53.09 101 GLU B N 1
ATOM 1638 C CA . GLU B 1 101 ? 24.406 45.312 47.812 1 53.09 101 GLU B CA 1
ATOM 1639 C C . GLU B 1 101 ? 24.594 46.812 47.906 1 53.09 101 GLU B C 1
ATOM 1641 O O . GLU B 1 101 ? 25.406 47.281 48.719 1 53.09 101 GLU B O 1
ATOM 1646 N N . ALA B 1 102 ? 23.672 47.656 47.25 1 42.53 102 ALA B N 1
ATOM 1647 C CA . ALA B 1 102 ? 23.844 49.031 47.688 1 42.53 102 ALA B CA 1
ATOM 1648 C C . ALA B 1 102 ? 22.875 49.375 48.812 1 42.53 102 ALA B C 1
ATOM 1650 O O . ALA B 1 102 ? 21.781 48.812 48.906 1 42.53 102 ALA B O 1
#

Organism: NCBI:txid47770